Protein AF-A0A1U8Q8R5-F1 (afdb_monomer_lite)

Secondary structure (DSSP, 8-state):
-----SSSSSSSS-S-------------------------S---PPPPPPPPP------------PPPPPPPPPPPPPPS--------TTHHHHHHHHHHHHHHHHH-S-HHHHHHGGGS-HHHHHHHHHHHHHHHHHHHHHHHHHHHHHHHHHHHHHHHHHHHHHHHHHHHHHHHHHHHHHHHHHHHHHHHHHHHHHHHHHHHHHHHHHHHHHHHHHHHH-

Radius of gyration: 44.06 Å; chains: 1; bounding box: 88×97×124 Å

Organism: Nelumbo nucifera (NCBI:txid4432)

Structure (mmCIF, N/CA/C/O backbone):
data_AF-A0A1U8Q8R5-F1
#
_entry.id   AF-A0A1U8Q8R5-F1
#
loop_
_atom_site.group_PDB
_atom_site.id
_atom_site.type_symbol
_atom_site.label_atom_id
_atom_site.label_alt_id
_atom_site.label_comp_id
_atom_site.label_asym_id
_atom_site.label_entity_id
_atom_site.label_seq_id
_atom_site.pdbx_PDB_ins_code
_atom_site.Cartn_x
_atom_site.Cartn_y
_atom_site.Cartn_z
_atom_site.occupancy
_atom_site.B_iso_or_equiv
_atom_site.auth_seq_id
_atom_site.auth_comp_id
_atom_site.auth_asym_id
_atom_site.auth_atom_id
_atom_site.pdbx_PDB_model_num
ATOM 1 N N . MET A 1 1 ? -30.580 -52.015 -3.509 1.00 42.75 1 MET A N 1
ATOM 2 C CA . MET A 1 1 ? -29.789 -51.208 -2.549 1.00 42.75 1 MET A CA 1
ATOM 3 C C . MET A 1 1 ? -28.860 -50.352 -3.399 1.00 42.75 1 MET A C 1
ATOM 5 O O . MET A 1 1 ? -28.162 -50.943 -4.200 1.00 42.75 1 MET A O 1
ATOM 9 N N . SER A 1 2 ? -28.863 -49.025 -3.422 1.00 49.12 2 SER A N 1
ATOM 10 C CA . SER A 1 2 ? -29.346 -47.992 -2.502 1.00 49.12 2 SER A CA 1
ATOM 11 C C . SER A 1 2 ? -29.998 -46.858 -3.303 1.00 49.12 2 SER A C 1
ATOM 13 O O . SER A 1 2 ? -29.351 -46.248 -4.149 1.00 49.12 2 SER A O 1
ATOM 15 N N . ASP A 1 3 ? -31.265 -46.591 -3.009 1.00 50.66 3 ASP A N 1
ATOM 16 C CA . ASP A 1 3 ? -32.072 -45.519 -3.586 1.00 50.66 3 ASP A CA 1
ATOM 17 C C . ASP A 1 3 ? -32.447 -44.580 -2.432 1.00 50.66 3 ASP A C 1
ATOM 19 O O . ASP A 1 3 ? -33.498 -44.726 -1.816 1.00 50.66 3 ASP A O 1
ATOM 23 N N . VAL A 1 4 ? -31.507 -43.725 -2.018 1.00 56.44 4 VAL A N 1
ATOM 24 C CA . VAL A 1 4 ? -31.713 -42.685 -0.998 1.00 56.44 4 VAL A CA 1
ATOM 25 C C . VAL A 1 4 ? -30.753 -41.528 -1.299 1.00 56.44 4 VAL A C 1
ATOM 27 O O . VAL A 1 4 ? -29.582 -41.756 -1.572 1.00 56.44 4 VAL A O 1
ATOM 30 N N . ASP A 1 5 ? -31.275 -40.302 -1.211 1.00 55.38 5 ASP A N 1
ATOM 31 C CA . ASP A 1 5 ? -30.574 -39.003 -1.207 1.00 55.38 5 ASP A CA 1
ATOM 32 C C . ASP A 1 5 ? -30.439 -38.174 -2.497 1.00 55.38 5 ASP A C 1
ATOM 34 O O . ASP A 1 5 ? -29.656 -37.230 -2.557 1.00 55.38 5 ASP A O 1
ATOM 38 N N . ALA A 1 6 ? -31.354 -38.336 -3.457 1.00 54.50 6 ALA A N 1
ATOM 39 C CA . ALA A 1 6 ? -31.594 -37.296 -4.477 1.00 54.50 6 ALA A CA 1
ATOM 40 C C . ALA A 1 6 ? -32.598 -36.197 -4.039 1.00 54.50 6 ALA A C 1
ATOM 42 O O . ALA A 1 6 ? -32.752 -35.184 -4.718 1.00 54.50 6 ALA A O 1
ATOM 43 N N . ARG A 1 7 ? -33.285 -36.347 -2.892 1.00 51.44 7 ARG A N 1
ATOM 44 C CA . ARG A 1 7 ? -34.345 -35.413 -2.432 1.00 51.44 7 ARG A CA 1
ATOM 45 C C . ARG A 1 7 ? -33.915 -34.369 -1.391 1.00 51.44 7 ARG A C 1
ATOM 47 O O . ARG A 1 7 ? -34.738 -33.543 -1.005 1.00 51.44 7 ARG A O 1
ATOM 54 N N . ARG A 1 8 ? -32.647 -34.341 -0.962 1.00 49.97 8 ARG A N 1
ATOM 55 C CA . ARG A 1 8 ? -32.142 -33.361 0.029 1.00 49.97 8 ARG A CA 1
ATOM 56 C C . ARG A 1 8 ? -31.410 -32.147 -0.557 1.00 49.97 8 ARG A C 1
ATOM 58 O O . ARG A 1 8 ? -31.062 -31.245 0.196 1.00 49.97 8 ARG A O 1
ATOM 65 N N . LEU A 1 9 ? -31.225 -32.079 -1.877 1.00 53.03 9 LEU A N 1
ATOM 66 C CA . LEU A 1 9 ? -30.458 -31.005 -2.527 1.00 53.03 9 LEU A CA 1
ATOM 67 C C . LEU A 1 9 ? -31.300 -29.823 -3.050 1.00 53.03 9 LEU A C 1
ATOM 69 O O . LEU A 1 9 ? -30.731 -28.863 -3.557 1.00 53.03 9 LEU A O 1
ATOM 73 N N . LEU A 1 10 ? -32.633 -29.839 -2.904 1.00 52.91 10 LEU A N 1
ATOM 74 C CA . LEU A 1 10 ? -33.517 -28.829 -3.520 1.00 52.91 10 LEU A CA 1
ATOM 75 C C . LEU A 1 10 ? -34.303 -27.928 -2.547 1.00 52.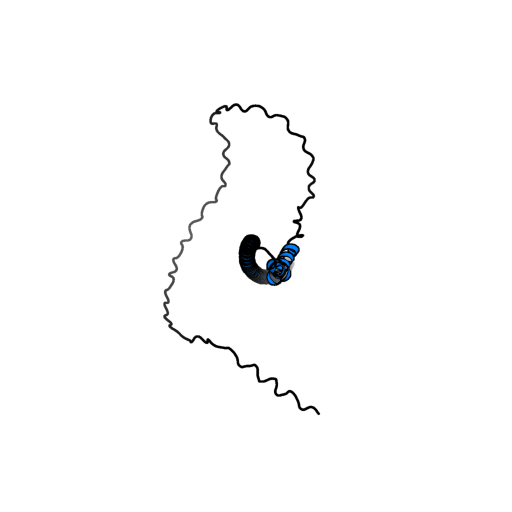91 10 LEU A C 1
ATOM 77 O O . LEU A 1 10 ? -35.086 -27.098 -2.998 1.00 52.91 10 LEU A O 1
ATOM 81 N N . SER A 1 11 ? -34.092 -28.014 -1.230 1.00 49.47 11 SER A N 1
ATOM 82 C CA . SER A 1 11 ? -34.974 -27.354 -0.244 1.00 49.47 11 SER A CA 1
ATOM 83 C C . SER A 1 11 ? -34.401 -26.161 0.539 1.00 49.47 11 SER A C 1
ATOM 85 O O . SER A 1 11 ? -35.088 -25.663 1.422 1.00 49.47 11 SER A O 1
ATOM 87 N N . ASN A 1 12 ? -33.228 -25.608 0.195 1.00 45.19 12 ASN A N 1
ATOM 88 C CA . ASN A 1 12 ? -32.673 -24.434 0.910 1.00 45.19 12 ASN A CA 1
ATOM 89 C C . ASN A 1 12 ? -32.487 -23.150 0.070 1.00 45.19 12 ASN A C 1
ATOM 91 O O . ASN A 1 12 ? -31.901 -22.181 0.546 1.00 45.19 12 ASN A O 1
ATOM 95 N N . SER A 1 13 ? -33.040 -23.073 -1.145 1.00 48.56 13 SER A N 1
ATOM 96 C CA . SER A 1 13 ? -32.885 -21.902 -2.036 1.00 48.56 13 SER A CA 1
ATOM 97 C C . SER A 1 13 ? -33.902 -20.762 -1.809 1.00 48.56 13 SER A C 1
ATOM 99 O O . SER A 1 13 ? -33.974 -19.830 -2.613 1.00 48.56 13 SER A O 1
ATOM 101 N N . GLN A 1 14 ? -34.714 -20.788 -0.748 1.00 52.47 14 GLN A N 1
ATOM 102 C CA . GLN A 1 14 ? -35.849 -19.865 -0.624 1.00 52.47 14 GLN A CA 1
ATOM 103 C C . GLN A 1 14 ? -35.935 -19.193 0.753 1.00 52.47 14 GLN A C 1
ATOM 105 O O . GLN A 1 14 ? -36.849 -19.437 1.532 1.00 52.47 14 GLN A O 1
ATOM 110 N N . ARG A 1 15 ? -35.002 -18.281 1.056 1.00 44.69 15 ARG A N 1
ATOM 111 C CA . ARG A 1 15 ? -35.242 -17.232 2.064 1.00 44.69 15 ARG A CA 1
ATOM 112 C C . ARG A 1 15 ? -34.320 -16.029 1.864 1.00 44.69 15 ARG A C 1
ATOM 114 O O . ARG A 1 15 ? -33.135 -16.086 2.153 1.00 44.69 15 ARG A O 1
ATOM 121 N N . GLY A 1 16 ? -34.906 -14.910 1.429 1.00 49.22 16 GLY A N 1
ATOM 122 C CA . GLY A 1 16 ? -34.415 -13.587 1.829 1.00 49.22 16 GLY A CA 1
ATOM 123 C C . GLY A 1 16 ? -33.691 -12.723 0.793 1.00 49.22 16 GLY A C 1
ATOM 124 O O . GLY A 1 16 ? -32.670 -12.139 1.126 1.00 49.22 16 GLY A O 1
ATOM 125 N N . LYS A 1 17 ? -34.238 -12.524 -0.414 1.00 48.28 17 LYS A N 1
ATOM 126 C CA . LYS A 1 17 ? -33.904 -11.341 -1.237 1.00 48.28 17 LYS A CA 1
ATOM 127 C C . LYS A 1 17 ? -35.095 -10.379 -1.289 1.00 48.28 17 LYS A C 1
ATOM 129 O O . LYS A 1 17 ? -35.850 -10.345 -2.252 1.00 48.28 17 LYS A O 1
ATOM 134 N N . ARG A 1 18 ? -35.276 -9.593 -0.220 1.00 56.03 18 ARG A N 1
ATOM 135 C CA . ARG A 1 18 ? -36.140 -8.399 -0.208 1.00 56.03 18 ARG A CA 1
ATOM 136 C C . ARG A 1 18 ? -35.268 -7.143 -0.239 1.00 56.03 18 ARG A C 1
ATOM 138 O O . ARG A 1 18 ? -34.752 -6.745 0.796 1.00 56.03 18 ARG A O 1
ATOM 145 N N . ARG A 1 19 ? -35.150 -6.552 -1.433 1.00 47.09 19 ARG A N 1
ATOM 146 C CA . ARG A 1 19 ? -35.011 -5.117 -1.786 1.00 47.09 19 ARG A CA 1
ATOM 147 C C . ARG A 1 19 ? -34.208 -4.986 -3.083 1.00 47.09 19 ARG A C 1
ATOM 149 O O . ARG A 1 19 ? -33.048 -4.601 -3.086 1.00 47.09 19 ARG A O 1
ATOM 156 N N . ALA A 1 20 ? -34.874 -5.287 -4.194 1.00 44.75 20 ALA A N 1
ATOM 157 C CA . ALA A 1 20 ? -34.542 -4.682 -5.474 1.00 44.75 20 ALA A CA 1
ATOM 158 C C . ALA A 1 20 ? -35.118 -3.255 -5.459 1.00 44.75 20 ALA A C 1
ATOM 160 O O . ALA A 1 20 ? -36.335 -3.073 -5.374 1.00 44.75 20 ALA A O 1
ATOM 161 N N . LYS A 1 21 ? -34.242 -2.247 -5.456 1.00 55.34 21 LYS A N 1
ATOM 162 C CA . LYS A 1 21 ? -34.601 -0.848 -5.709 1.00 55.34 21 LYS A CA 1
ATOM 163 C C . LYS A 1 21 ? -34.581 -0.684 -7.235 1.00 55.34 21 LYS A C 1
ATOM 165 O O . LYS A 1 21 ? -33.556 -0.943 -7.856 1.00 55.34 21 LYS A O 1
ATOM 170 N N . ARG A 1 22 ? -35.739 -0.360 -7.816 1.00 50.78 22 ARG A N 1
ATOM 171 C CA . ARG A 1 22 ? -35.940 0.007 -9.236 1.00 50.78 22 ARG A CA 1
ATOM 172 C C . ARG A 1 22 ? -34.985 1.184 -9.561 1.00 50.78 22 ARG A C 1
ATOM 174 O O . ARG A 1 22 ? -34.787 2.015 -8.677 1.00 50.78 22 ARG A O 1
ATOM 181 N N . PHE A 1 23 ? -34.200 1.180 -10.651 1.00 38.03 23 PHE A N 1
ATOM 182 C CA . PHE A 1 23 ? -34.552 1.644 -12.018 1.00 38.03 23 PHE A CA 1
ATOM 183 C C . PHE A 1 23 ? -35.478 2.883 -11.989 1.00 38.03 23 PHE A C 1
ATOM 185 O O . PHE A 1 23 ? -36.509 2.821 -11.330 1.00 38.03 23 PHE A O 1
ATOM 192 N N . CYS A 1 24 ? -35.248 4.007 -12.669 1.00 38.00 24 CYS A N 1
ATOM 193 C CA . CYS A 1 24 ? -34.289 4.399 -13.703 1.00 38.00 24 CYS A CA 1
ATOM 194 C C . CYS A 1 24 ? -34.352 5.941 -13.859 1.00 38.00 24 CYS A C 1
ATOM 196 O O . CYS A 1 24 ? -35.373 6.516 -13.499 1.00 38.00 24 CYS A O 1
ATOM 198 N N . GLN A 1 25 ? -33.290 6.520 -14.433 1.00 37.78 25 GLN A N 1
ATOM 199 C CA . GLN A 1 25 ? -33.236 7.695 -15.328 1.00 37.78 25 GLN A CA 1
ATOM 200 C C . GLN A 1 25 ? -33.903 9.027 -14.939 1.00 37.78 25 GLN A C 1
ATOM 202 O O . GLN A 1 25 ? -35.116 9.125 -14.850 1.00 37.78 25 GLN A O 1
ATOM 207 N N . ASP A 1 26 ? -33.080 10.079 -14.910 1.00 33.19 26 ASP A N 1
ATOM 208 C CA . ASP A 1 26 ? -33.254 11.181 -15.863 1.00 33.19 26 ASP A CA 1
ATOM 209 C C . ASP A 1 26 ? -31.875 11.647 -16.349 1.00 33.19 26 ASP A C 1
ATOM 211 O O . ASP A 1 26 ? -30.991 11.999 -15.564 1.00 33.19 26 ASP A O 1
ATOM 215 N N . GLU A 1 27 ? -31.688 11.565 -17.665 1.00 42.56 27 GLU A N 1
ATOM 216 C CA . GLU A 1 27 ? -30.607 12.212 -18.394 1.00 42.56 27 GLU A CA 1
ATOM 217 C C . GLU A 1 27 ? -30.952 13.690 -18.581 1.00 42.56 27 GLU A C 1
ATOM 219 O O . GLU A 1 27 ? -32.039 14.028 -19.043 1.00 42.56 27 GLU A O 1
ATOM 224 N N . ALA A 1 28 ? -29.996 14.572 -18.313 1.00 38.66 28 ALA A N 1
ATOM 225 C CA . ALA A 1 28 ? -29.942 15.864 -18.975 1.00 38.66 28 ALA A CA 1
ATOM 226 C C . ALA A 1 28 ? -28.476 16.240 -19.174 1.00 38.66 28 ALA A C 1
ATOM 228 O O . ALA A 1 28 ? -27.781 16.705 -18.270 1.00 38.66 28 ALA A O 1
ATOM 229 N N . SER A 1 29 ? -28.019 15.981 -20.394 1.00 44.66 29 SER A N 1
ATOM 230 C CA . SER A 1 29 ? -26.819 16.528 -21.002 1.00 44.66 29 SER A CA 1
ATOM 231 C C . SER A 1 29 ? -26.677 18.025 -20.727 1.00 44.66 29 SER A C 1
ATOM 233 O O . SER A 1 29 ? -27.580 18.807 -21.012 1.00 44.66 29 SER A O 1
ATOM 235 N N . SER A 1 30 ? -25.499 18.437 -20.271 1.00 35.66 30 SER A N 1
ATOM 236 C CA . SER A 1 30 ? -25.006 19.794 -20.492 1.00 35.66 30 SER A CA 1
ATOM 237 C C . SER A 1 30 ? -23.532 19.707 -20.851 1.00 35.66 30 SER A C 1
ATOM 239 O O . SER A 1 30 ? -22.641 19.701 -20.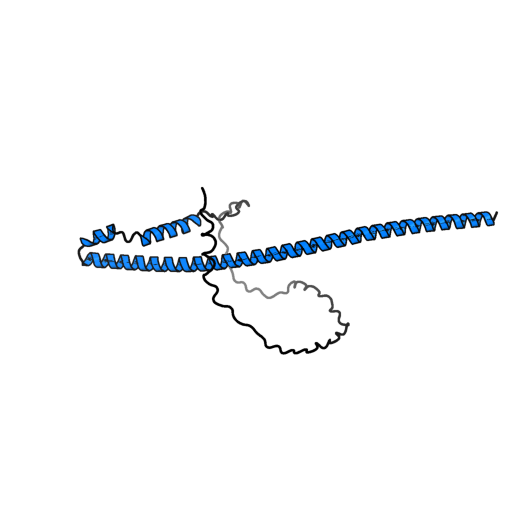003 1.00 35.66 30 SER A O 1
ATOM 241 N N . SER A 1 31 ? -23.291 19.566 -22.152 1.00 42.84 31 SER A N 1
ATOM 242 C CA . SER A 1 31 ? -22.023 19.917 -22.767 1.00 42.84 31 SER A CA 1
ATOM 243 C C . SER A 1 31 ? -21.812 21.414 -22.563 1.00 42.84 31 SER A C 1
ATOM 245 O O . SER A 1 31 ? -22.526 22.223 -23.153 1.00 42.84 31 SER A O 1
ATOM 247 N N . ARG A 1 32 ? -20.819 21.797 -21.760 1.00 36.00 32 ARG A N 1
ATOM 248 C CA . ARG A 1 32 ? -20.264 23.148 -21.815 1.00 36.00 32 ARG A CA 1
ATOM 249 C C . ARG A 1 32 ? -18.766 23.046 -22.025 1.00 36.00 32 ARG A C 1
ATOM 251 O O . ARG A 1 32 ? -18.040 22.515 -21.190 1.00 36.00 32 ARG A O 1
ATOM 258 N N . ALA A 1 33 ? -18.374 23.497 -23.209 1.00 41.50 33 ALA A N 1
ATOM 259 C CA . ALA A 1 33 ? -17.012 23.626 -23.675 1.00 41.50 33 ALA A CA 1
ATOM 260 C C . ALA A 1 33 ? -16.156 24.357 -22.635 1.00 41.50 33 ALA A C 1
ATOM 262 O O . ALA A 1 33 ? -16.529 25.426 -22.153 1.00 41.50 33 ALA A O 1
ATOM 263 N N . VAL A 1 34 ? -15.023 23.751 -22.293 1.00 42.00 34 VAL A N 1
ATOM 264 C CA . VAL A 1 34 ? -13.935 24.420 -21.587 1.00 42.00 34 VAL A CA 1
ATOM 265 C C . VAL A 1 34 ? -13.195 25.223 -22.647 1.00 42.00 34 VAL A C 1
ATOM 267 O O . VAL A 1 34 ? -12.550 24.651 -23.526 1.00 42.00 34 VAL A O 1
ATOM 270 N N . GLU A 1 35 ? -13.369 26.541 -22.612 1.00 44.53 35 GLU A N 1
ATOM 271 C CA . GLU A 1 35 ? -12.548 27.468 -23.378 1.00 44.53 35 GLU A CA 1
ATOM 272 C C . GLU A 1 35 ? -11.107 27.347 -22.877 1.00 44.53 35 GLU A C 1
ATOM 274 O O . GLU A 1 35 ? -10.811 27.463 -21.689 1.00 44.53 35 GLU A O 1
ATOM 279 N N . PHE A 1 36 ? -10.231 27.002 -23.811 1.00 37.97 36 PHE A N 1
ATOM 280 C CA . PHE A 1 36 ? -8.803 26.845 -23.619 1.00 37.97 36 PHE A CA 1
ATOM 281 C C . PHE A 1 36 ? -8.198 28.253 -23.609 1.00 37.97 36 PHE A C 1
ATOM 283 O O . PHE A 1 36 ? -7.999 28.851 -24.666 1.00 37.97 36 PHE A O 1
ATOM 290 N N . GLU A 1 37 ? -7.966 28.819 -22.427 1.00 46.66 37 GLU A N 1
ATOM 291 C CA . GLU A 1 37 ? -7.234 30.078 -22.304 1.00 46.66 37 GLU A CA 1
ATOM 292 C C . GLU A 1 37 ? -5.738 29.783 -22.483 1.00 46.66 37 GLU A C 1
ATOM 294 O O . GLU A 1 37 ? -5.095 29.106 -21.678 1.00 46.66 37 GLU A O 1
ATOM 299 N N . VAL A 1 38 ? -5.217 30.228 -23.626 1.00 45.78 38 VAL A N 1
ATOM 300 C CA . VAL A 1 38 ? -3.814 30.154 -24.031 1.00 45.78 38 VAL A CA 1
ATOM 301 C C . VAL A 1 38 ? -2.970 30.891 -22.995 1.00 45.78 38 VAL A C 1
ATOM 303 O O . VAL A 1 38 ? -3.018 32.112 -22.892 1.00 45.78 38 VAL A O 1
ATOM 306 N N . THR A 1 39 ? -2.200 30.142 -22.211 1.00 48.00 39 THR A N 1
ATOM 307 C CA . THR A 1 39 ? -1.218 30.709 -21.289 1.00 48.00 39 THR A CA 1
ATOM 308 C C . THR A 1 39 ? -0.005 31.179 -22.092 1.00 48.00 39 THR A C 1
ATOM 310 O O . THR A 1 39 ? 0.628 30.395 -22.798 1.00 48.00 39 THR A O 1
ATOM 313 N N . ASP A 1 40 ? 0.287 32.471 -21.998 1.00 45.28 40 ASP A N 1
ATOM 314 C CA . ASP A 1 40 ? 1.435 33.145 -22.603 1.00 45.28 40 ASP A CA 1
ATOM 315 C C . ASP A 1 40 ? 2.759 32.587 -22.017 1.00 45.28 40 ASP A C 1
ATOM 317 O O . ASP A 1 40 ? 2.923 32.578 -20.791 1.00 45.28 40 ASP A O 1
ATOM 321 N N . PRO A 1 41 ? 3.718 32.081 -22.820 1.00 53.72 41 PRO A N 1
ATOM 322 C CA . PRO A 1 41 ? 4.944 31.481 -22.307 1.00 53.72 41 PRO A CA 1
ATOM 323 C C . PRO A 1 41 ? 6.033 32.547 -22.141 1.00 53.72 41 PRO A C 1
ATOM 325 O O . PRO A 1 41 ? 6.988 32.601 -22.912 1.00 53.72 41 PRO A O 1
ATOM 328 N N . SER A 1 42 ? 5.919 33.403 -21.127 1.00 53.06 42 SER A N 1
ATOM 329 C CA . SER A 1 42 ? 7.036 34.266 -20.719 1.00 53.06 42 SER A CA 1
ATOM 330 C C . SER A 1 42 ? 6.921 34.709 -19.262 1.00 53.06 42 SER A C 1
ATOM 332 O O . SER A 1 42 ? 6.744 35.889 -18.963 1.00 53.06 42 SER A O 1
ATOM 334 N N . PHE A 1 43 ? 7.082 33.770 -18.331 1.00 51.12 43 PHE A N 1
ATOM 335 C CA . PHE A 1 43 ? 7.488 34.128 -16.975 1.00 51.12 43 PHE A CA 1
ATOM 336 C C . PHE A 1 43 ? 8.363 33.024 -16.378 1.00 51.12 43 PHE A C 1
ATOM 338 O O . PHE A 1 43 ? 7.885 31.962 -15.990 1.00 51.12 43 PHE A O 1
ATOM 345 N N . VAL A 1 44 ? 9.672 33.271 -16.346 1.00 58.78 44 VAL A N 1
ATOM 346 C CA . VAL A 1 44 ? 10.635 32.479 -15.575 1.00 58.78 44 VAL A CA 1
ATOM 347 C C . VAL A 1 44 ? 10.706 33.122 -14.187 1.00 58.78 44 VAL A C 1
ATOM 349 O O . VAL A 1 44 ? 11.168 34.261 -14.099 1.00 58.78 44 VAL A O 1
ATOM 352 N N . PRO A 1 45 ? 10.248 32.470 -13.104 1.00 62.00 45 PRO A N 1
ATOM 353 C CA . PRO A 1 45 ? 10.495 32.991 -11.767 1.00 62.00 45 PRO A CA 1
ATOM 354 C C . PRO A 1 45 ? 12.000 32.880 -11.434 1.00 62.00 45 PRO A C 1
ATOM 356 O O . PRO A 1 45 ? 12.622 31.864 -11.758 1.00 62.00 45 PRO A O 1
ATOM 359 N N . PRO A 1 46 ? 12.615 33.917 -10.831 1.00 67.38 46 PRO A N 1
ATOM 360 C CA . PRO A 1 46 ? 14.031 33.903 -10.464 1.00 67.38 46 PRO A CA 1
ATOM 361 C C . PRO A 1 46 ? 14.321 32.900 -9.328 1.00 67.38 46 PRO A C 1
ATOM 363 O O . PRO A 1 46 ? 13.424 32.594 -8.542 1.00 67.38 46 PRO A O 1
ATOM 366 N N . PRO A 1 47 ? 15.563 32.388 -9.220 1.00 59.47 47 PRO A N 1
ATOM 367 C CA . PRO A 1 47 ? 15.924 31.389 -8.216 1.00 59.47 47 PRO A CA 1
ATOM 368 C C . PRO A 1 47 ? 15.881 31.965 -6.794 1.00 59.47 47 PRO A C 1
ATOM 370 O O . PRO A 1 47 ? 16.438 33.030 -6.523 1.00 59.47 47 PRO A O 1
ATOM 373 N N . GLU A 1 48 ? 15.244 31.232 -5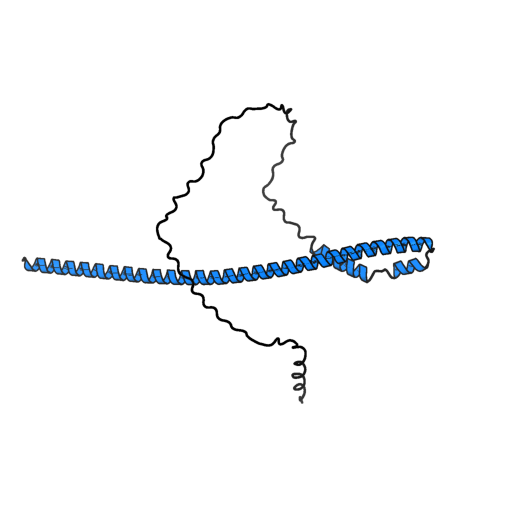.880 1.00 55.97 48 GLU A N 1
ATOM 374 C CA . GLU A 1 48 ? 15.199 31.549 -4.452 1.00 55.97 48 GLU A CA 1
ATOM 375 C C . GLU A 1 48 ? 16.588 31.375 -3.813 1.00 55.97 48 GLU A C 1
ATOM 377 O O . GLU A 1 48 ? 17.198 30.306 -3.866 1.00 55.97 48 GLU A O 1
ATOM 382 N N . VAL A 1 49 ? 17.095 32.449 -3.206 1.00 66.44 49 VAL A N 1
ATOM 383 C CA . VAL A 1 49 ? 18.316 32.461 -2.388 1.00 66.44 49 VAL A CA 1
ATOM 384 C C . VAL A 1 49 ? 17.934 32.082 -0.948 1.00 66.44 49 VAL A C 1
ATOM 386 O O . VAL A 1 49 ? 16.960 32.636 -0.433 1.00 66.44 49 VAL A O 1
ATOM 389 N N . PRO A 1 50 ? 18.661 31.175 -0.266 1.00 60.09 50 PRO A N 1
ATOM 390 C CA . PRO A 1 50 ? 18.373 30.835 1.127 1.00 60.09 50 PRO A CA 1
ATOM 391 C C . PRO A 1 50 ? 18.677 32.022 2.061 1.00 60.09 50 PRO A C 1
ATOM 393 O O . PRO A 1 50 ? 19.670 32.720 1.843 1.00 60.09 50 PRO A O 1
ATOM 396 N N . PRO A 1 51 ? 17.873 32.267 3.115 1.00 57.59 51 PRO A N 1
ATOM 397 C CA . PRO A 1 51 ? 18.135 33.363 4.036 1.00 57.59 51 PRO A CA 1
ATOM 398 C C . PRO A 1 51 ? 19.401 33.107 4.862 1.00 57.59 51 PRO A C 1
ATOM 400 O O . PRO A 1 51 ? 19.534 32.104 5.564 1.00 57.59 51 PRO A O 1
ATOM 403 N N . THR A 1 52 ? 20.324 34.061 4.768 1.00 44.91 52 THR A N 1
ATOM 404 C CA . THR A 1 52 ? 21.528 34.211 5.585 1.00 44.91 52 THR A CA 1
ATOM 405 C C . THR A 1 52 ? 21.159 34.447 7.055 1.00 44.91 52 THR A C 1
ATOM 407 O O . THR A 1 52 ? 20.258 35.225 7.361 1.00 44.91 52 THR A O 1
ATOM 410 N N . SER A 1 53 ? 21.876 33.780 7.962 1.00 44.09 53 SER A N 1
ATOM 411 C CA . SER A 1 53 ? 21.769 33.923 9.422 1.00 44.09 53 SER A CA 1
ATOM 412 C C . SER A 1 53 ? 22.043 35.367 9.876 1.00 44.09 53 SER A C 1
ATOM 414 O O . SER A 1 53 ? 23.018 35.948 9.395 1.00 44.09 53 SER A O 1
ATOM 416 N N . PRO A 1 54 ? 21.280 35.956 10.817 1.00 50.94 54 PRO A N 1
ATOM 417 C CA . PRO A 1 54 ? 21.687 37.208 11.437 1.00 50.94 54 PRO A CA 1
ATOM 418 C C . PRO A 1 54 ? 22.657 36.932 12.593 1.00 50.94 54 PRO A C 1
ATOM 420 O O . PRO A 1 54 ? 22.284 36.439 13.657 1.00 50.94 54 PRO A O 1
ATOM 423 N N . GLU A 1 55 ? 23.923 37.246 12.337 1.00 36.06 55 GLU A N 1
ATOM 424 C CA . GLU A 1 55 ? 24.954 37.521 13.335 1.00 36.06 55 GLU A CA 1
ATOM 425 C C . GLU A 1 55 ? 24.681 38.899 13.976 1.00 36.06 55 GLU A C 1
ATOM 427 O O . GLU A 1 55 ? 24.078 39.777 13.356 1.00 36.06 55 GLU A O 1
ATOM 432 N N . GLY A 1 56 ? 25.014 39.032 15.260 1.00 37.22 56 GLY A N 1
ATOM 433 C CA . GLY A 1 56 ? 24.313 39.895 16.212 1.00 37.22 56 GLY A CA 1
ATOM 434 C C . GLY A 1 56 ? 24.545 41.404 16.136 1.00 37.22 56 GLY A C 1
ATOM 435 O O . GLY A 1 56 ? 25.534 41.882 15.591 1.00 37.22 56 GLY A O 1
ATOM 436 N N . VAL A 1 57 ? 23.653 42.143 16.810 1.00 35.50 57 VAL A N 1
ATOM 437 C CA . VAL A 1 57 ? 23.925 43.467 17.391 1.00 35.50 57 VAL A CA 1
ATOM 438 C C . VAL A 1 57 ? 23.152 43.598 18.710 1.00 35.50 57 VAL A C 1
ATOM 440 O O . VAL A 1 57 ? 22.005 43.178 18.823 1.00 35.50 57 VAL A O 1
ATOM 443 N N . ALA A 1 58 ? 23.854 44.145 19.697 1.00 41.72 58 ALA A N 1
ATOM 444 C CA . ALA A 1 58 ? 23.550 44.266 21.114 1.00 41.72 58 ALA A CA 1
ATOM 445 C C . ALA A 1 58 ? 22.199 44.907 21.486 1.00 41.72 58 ALA A C 1
ATOM 447 O O . ALA A 1 58 ? 21.777 45.895 20.888 1.00 41.72 58 ALA A O 1
ATOM 448 N N . ALA A 1 59 ? 21.615 44.412 22.578 1.00 39.53 59 ALA A N 1
ATOM 449 C CA . ALA A 1 59 ? 20.748 45.180 23.465 1.00 39.53 59 ALA A CA 1
ATOM 450 C C . ALA A 1 59 ? 21.022 44.745 24.914 1.00 39.53 59 ALA A C 1
ATOM 452 O O . ALA A 1 59 ? 21.341 43.587 25.173 1.00 39.53 59 ALA A O 1
ATOM 453 N N . GLU A 1 60 ? 20.993 45.733 25.796 1.00 38.25 60 GLU A N 1
ATOM 454 C CA . GLU A 1 60 ? 21.601 45.800 27.121 1.00 38.25 60 GLU A CA 1
ATOM 455 C C . GLU A 1 60 ? 21.194 44.709 28.117 1.00 38.25 60 GLU A C 1
ATOM 457 O O . GLU A 1 60 ? 20.072 44.205 28.111 1.00 38.25 60 GLU A O 1
ATOM 462 N N . GLY A 1 61 ? 22.153 44.378 28.986 1.00 34.59 61 GLY A N 1
ATOM 463 C CA . GLY A 1 61 ? 21.971 43.498 30.129 1.00 34.59 61 GLY A CA 1
ATOM 464 C C . GLY A 1 61 ? 21.249 44.205 31.270 1.00 34.59 61 GLY A C 1
ATOM 465 O O . GLY A 1 61 ? 21.658 45.283 31.694 1.00 34.59 61 GLY A O 1
ATOM 466 N N . ASP A 1 62 ? 20.209 43.549 31.769 1.00 41.28 62 ASP A N 1
ATOM 467 C CA . ASP A 1 62 ? 19.658 43.772 33.099 1.00 41.28 62 ASP A CA 1
ATOM 468 C C . ASP A 1 62 ? 20.166 42.608 33.965 1.00 41.28 62 ASP A C 1
ATOM 470 O O . ASP A 1 62 ? 19.916 41.435 33.665 1.00 41.28 62 ASP A O 1
ATOM 474 N N . GLU A 1 63 ? 21.005 42.921 34.951 1.00 41.56 63 GLU A N 1
ATOM 475 C CA . GLU A 1 63 ? 21.624 41.944 35.845 1.00 41.56 63 GLU A CA 1
ATOM 476 C C . GLU A 1 63 ? 20.621 41.542 36.933 1.00 41.56 63 GLU A C 1
ATOM 478 O O . GLU A 1 63 ? 20.456 42.246 37.927 1.00 41.56 63 GLU A O 1
ATOM 483 N N . GLU A 1 64 ? 19.963 40.389 36.775 1.00 43.59 64 GLU A N 1
ATOM 484 C CA . GLU A 1 64 ? 19.289 39.722 37.893 1.00 43.59 64 GLU A CA 1
ATOM 485 C C . GLU A 1 64 ? 20.230 38.657 38.483 1.00 43.59 64 GLU A C 1
ATOM 487 O O . GLU A 1 64 ? 20.541 37.628 37.878 1.00 43.59 64 GLU A O 1
ATOM 492 N N . GLU A 1 65 ? 20.746 38.971 39.669 1.00 40.78 65 GLU A N 1
ATOM 493 C CA . GLU A 1 65 ? 21.700 38.203 40.467 1.00 40.78 65 GLU A CA 1
ATOM 494 C C . GLU A 1 65 ? 21.095 36.854 40.919 1.00 40.78 65 GLU A C 1
ATOM 496 O O . GLU A 1 65 ? 20.226 36.792 41.789 1.00 40.78 65 GLU A O 1
ATOM 501 N N . VAL A 1 66 ? 21.559 35.744 40.333 1.00 51.81 66 VAL A N 1
ATOM 502 C CA . VAL A 1 66 ? 21.178 34.372 40.722 1.00 51.81 66 VAL A CA 1
ATOM 503 C C . VAL A 1 66 ? 22.224 33.802 41.699 1.00 51.81 66 VAL A C 1
ATOM 505 O O . VAL A 1 66 ? 23.408 33.763 41.353 1.00 51.81 66 VAL A O 1
ATOM 508 N N . PRO A 1 67 ? 21.846 33.317 42.901 1.00 59.09 67 PRO A N 1
ATOM 509 C CA . PRO A 1 67 ? 22.800 32.762 43.863 1.00 59.09 67 PRO A CA 1
ATOM 510 C C . PRO A 1 67 ? 23.366 31.394 43.412 1.00 59.09 67 PRO A C 1
ATOM 512 O O . PRO A 1 67 ? 22.702 30.654 42.681 1.00 59.09 67 PRO A O 1
ATOM 515 N N . PRO A 1 68 ? 24.593 31.027 43.840 1.00 62.28 68 PRO A N 1
ATOM 516 C CA . PRO A 1 68 ? 25.369 29.938 43.241 1.00 62.28 68 PRO A CA 1
ATOM 517 C C . PRO A 1 68 ? 24.797 28.529 43.510 1.00 62.28 68 PRO A C 1
ATOM 519 O O . PRO A 1 68 ? 24.236 28.275 44.580 1.00 62.28 68 PRO A O 1
ATOM 522 N N . PRO A 1 69 ? 24.989 27.575 42.575 1.00 52.28 69 PRO A N 1
ATOM 523 C CA . PRO A 1 69 ? 24.450 26.223 42.680 1.00 52.28 69 PRO A CA 1
ATOM 524 C C . PRO A 1 69 ? 25.263 25.358 43.655 1.00 52.28 69 PRO A C 1
ATOM 526 O O . PRO A 1 69 ? 26.485 25.245 43.555 1.00 52.28 69 PRO A O 1
ATOM 529 N N . GLY A 1 70 ? 24.564 24.713 44.592 1.00 49.19 70 GLY A N 1
ATOM 530 C CA . GLY A 1 70 ? 25.126 23.688 45.474 1.00 49.19 70 GLY A CA 1
ATOM 531 C C . GLY A 1 70 ? 25.463 22.373 44.744 1.00 49.19 70 GLY A C 1
ATOM 532 O O . GLY A 1 70 ? 25.072 22.183 43.591 1.00 49.19 70 GLY A O 1
ATOM 533 N N . PRO A 1 71 ? 26.194 21.446 45.394 1.00 52.69 71 PRO A N 1
ATOM 534 C CA . PRO A 1 71 ? 26.814 20.301 44.726 1.00 52.69 71 PRO A CA 1
ATOM 535 C C . PRO A 1 71 ? 25.794 19.237 44.290 1.00 52.69 71 PRO A C 1
ATOM 537 O O . PRO A 1 71 ? 25.009 18.746 45.102 1.00 52.69 71 PRO A O 1
ATOM 540 N N . TYR A 1 72 ? 25.854 18.837 43.018 1.00 46.62 72 TYR A N 1
ATOM 541 C CA . TYR A 1 72 ? 25.106 17.708 42.454 1.00 46.62 72 TYR A CA 1
ATOM 542 C C . TYR A 1 72 ? 25.713 16.351 42.877 1.00 46.62 72 TYR A C 1
ATOM 544 O O . TYR A 1 72 ? 26.938 16.242 42.980 1.00 46.62 72 TYR A O 1
ATOM 552 N N . PRO A 1 73 ? 24.904 15.291 43.083 1.00 55.09 73 PRO A N 1
ATOM 553 C CA . PRO A 1 73 ? 25.413 13.935 43.299 1.00 55.09 73 PRO A CA 1
ATOM 554 C C . PRO A 1 73 ? 25.973 13.322 41.995 1.00 55.09 73 PRO A C 1
ATOM 556 O O . PRO A 1 73 ? 25.517 13.678 40.907 1.00 55.09 73 PRO A O 1
ATOM 559 N N . PRO A 1 74 ? 26.955 12.402 42.073 1.00 47.53 74 PRO A N 1
ATOM 560 C CA . PRO A 1 74 ? 27.696 11.934 40.906 1.00 47.53 74 PRO A CA 1
ATOM 561 C C . PRO A 1 74 ? 26.884 10.991 40.007 1.00 47.53 74 PRO A C 1
ATOM 563 O O . PRO A 1 74 ? 26.291 10.009 40.457 1.00 47.53 74 PRO A O 1
ATOM 566 N N . SER A 1 75 ? 26.937 11.281 38.708 1.00 47.38 75 SER A N 1
ATOM 567 C CA . SER A 1 75 ? 26.401 10.485 37.605 1.00 47.38 75 SER A CA 1
ATOM 568 C C . SER A 1 75 ? 27.067 9.109 37.516 1.00 47.38 75 SER A C 1
ATOM 570 O O . SER A 1 75 ? 28.287 9.005 37.391 1.00 47.38 75 SER A O 1
ATOM 572 N N . THR A 1 76 ? 26.265 8.046 37.516 1.00 43.16 76 THR A N 1
ATOM 573 C CA . THR A 1 76 ? 26.678 6.702 37.074 1.00 43.16 76 THR A CA 1
ATOM 574 C C . THR A 1 76 ? 26.421 6.562 35.562 1.00 43.16 76 THR A C 1
ATOM 576 O O . THR A 1 76 ? 25.479 7.171 35.053 1.00 43.16 76 THR A O 1
ATOM 579 N N . PRO A 1 77 ? 27.260 5.822 34.811 1.00 45.25 77 PRO A N 1
ATOM 580 C CA . PRO A 1 77 ? 27.260 5.845 33.350 1.00 45.25 77 PRO A CA 1
ATOM 581 C C . PRO A 1 77 ? 26.091 5.038 32.766 1.00 45.25 77 PRO A C 1
ATOM 583 O O . PRO A 1 77 ? 25.849 3.901 33.165 1.00 45.25 77 PRO A O 1
ATOM 586 N N . ALA A 1 78 ? 25.382 5.631 31.803 1.00 39.69 78 ALA A N 1
ATOM 587 C CA . ALA A 1 78 ? 24.320 4.982 31.043 1.00 39.69 78 ALA A CA 1
ATOM 588 C C . ALA A 1 78 ? 24.915 4.089 29.939 1.00 39.69 78 ALA A C 1
ATOM 590 O O . ALA A 1 78 ? 25.591 4.569 29.031 1.00 39.69 78 ALA A O 1
ATOM 591 N N . ASP A 1 79 ? 24.647 2.790 30.034 1.00 36.28 79 ASP A N 1
ATOM 592 C CA . ASP A 1 79 ? 24.924 1.777 29.014 1.00 36.28 79 ASP A CA 1
ATOM 593 C C . ASP A 1 79 ? 23.883 1.886 27.871 1.00 36.28 79 ASP A C 1
ATOM 595 O O . ASP A 1 79 ? 22.680 1.912 28.158 1.00 36.28 79 ASP A O 1
ATOM 599 N N . PRO A 1 80 ? 24.263 1.969 26.578 1.00 45.62 80 PRO A N 1
ATOM 600 C CA . PRO A 1 80 ? 23.322 2.153 25.468 1.00 45.62 80 PRO A CA 1
ATOM 601 C C . PRO A 1 80 ? 22.683 0.833 24.987 1.00 45.62 80 PRO A C 1
ATOM 603 O O . PRO A 1 80 ? 22.530 0.610 23.787 1.00 45.62 80 PRO A O 1
ATOM 606 N N . SER A 1 81 ? 22.282 -0.047 25.908 1.00 43.66 81 SER A N 1
ATOM 607 C CA . SER A 1 81 ? 21.656 -1.341 25.586 1.00 43.66 81 SER A CA 1
ATOM 608 C C . SER A 1 81 ? 20.439 -1.634 26.467 1.00 43.66 81 SER A C 1
ATOM 610 O O . SER A 1 81 ? 20.324 -2.666 27.121 1.00 43.66 81 SER A O 1
ATOM 612 N N . ALA A 1 82 ? 19.493 -0.699 26.489 1.00 33.88 82 ALA A N 1
ATOM 613 C CA . ALA A 1 82 ? 18.171 -0.926 27.058 1.00 33.88 82 ALA A CA 1
ATOM 614 C C . ALA A 1 82 ? 17.111 -0.324 26.133 1.00 33.88 82 ALA A C 1
ATOM 616 O O . ALA A 1 82 ? 16.491 0.697 26.431 1.00 33.88 82 ALA A O 1
ATOM 617 N N . MET A 1 83 ? 16.880 -0.975 24.988 1.00 38.25 83 MET A N 1
ATOM 618 C CA . MET A 1 83 ? 15.560 -0.876 24.375 1.00 38.25 83 MET A CA 1
ATOM 619 C C . MET A 1 83 ? 14.560 -1.422 25.391 1.00 38.25 83 MET A C 1
ATOM 621 O O . MET A 1 83 ? 14.553 -2.616 25.687 1.00 38.25 83 MET A O 1
ATOM 625 N N . LEU A 1 84 ? 13.741 -0.528 25.942 1.00 37.41 84 LEU A N 1
ATOM 626 C CA . LEU A 1 84 ? 12.572 -0.875 26.735 1.00 37.41 84 LEU A CA 1
ATOM 627 C C . LEU A 1 84 ? 11.638 -1.717 25.860 1.00 37.41 84 LEU A C 1
ATOM 629 O O . LEU A 1 84 ? 10.795 -1.204 25.124 1.00 37.41 84 LEU A O 1
ATOM 633 N N . ALA A 1 85 ? 11.809 -3.033 25.933 1.00 39.56 85 ALA A N 1
ATOM 634 C CA . ALA A 1 85 ? 10.793 -3.980 25.535 1.00 39.56 85 ALA A CA 1
ATOM 635 C C . ALA A 1 85 ? 9.579 -3.721 26.432 1.00 39.56 85 ALA A C 1
ATOM 637 O O . ALA A 1 85 ? 9.609 -3.990 27.632 1.00 39.56 85 ALA A O 1
ATOM 638 N N . PHE A 1 86 ? 8.518 -3.154 25.858 1.00 37.94 86 PHE A N 1
ATOM 639 C CA . PHE A 1 86 ? 7.242 -3.046 26.551 1.00 37.94 86 PHE A CA 1
ATOM 640 C C . PHE A 1 86 ? 6.795 -4.460 26.945 1.00 37.94 86 PHE A C 1
ATOM 642 O O . PHE A 1 86 ? 6.631 -5.303 26.056 1.00 37.94 86 PHE A O 1
ATOM 649 N N . PRO A 1 87 ? 6.582 -4.752 28.241 1.00 41.31 87 PRO A N 1
ATOM 650 C CA . PRO A 1 87 ? 6.098 -6.059 28.639 1.00 41.31 87 PRO A CA 1
ATOM 651 C C . PRO A 1 87 ? 4.686 -6.232 28.071 1.00 41.31 87 PRO A C 1
ATOM 653 O O . PRO A 1 87 ? 3.729 -5.612 28.530 1.00 41.31 87 PRO A O 1
ATOM 656 N N . ASN A 1 88 ? 4.528 -7.114 27.082 1.00 46.25 88 ASN A N 1
ATOM 657 C CA . ASN A 1 88 ? 3.218 -7.583 26.602 1.00 46.25 88 ASN A CA 1
ATOM 658 C C . ASN A 1 88 ? 2.503 -8.485 27.635 1.00 46.25 88 ASN A C 1
ATOM 660 O O . ASN A 1 88 ? 1.454 -9.069 27.371 1.00 46.25 88 ASN A O 1
ATOM 664 N N . GLU A 1 89 ? 3.037 -8.569 28.849 1.00 43.59 89 GLU A N 1
ATOM 665 C CA . GLU A 1 89 ? 2.743 -9.568 29.869 1.00 43.59 89 GLU A CA 1
ATOM 666 C C . GLU A 1 89 ? 1.541 -9.204 30.760 1.00 43.59 89 GLU A C 1
ATOM 668 O O . GLU A 1 89 ? 1.505 -9.472 31.960 1.00 43.59 89 GLU A O 1
ATOM 673 N N . GLY A 1 90 ? 0.519 -8.585 30.171 1.00 44.69 90 GLY A N 1
ATOM 674 C CA . GLY A 1 90 ? -0.689 -8.170 30.894 1.00 44.69 90 GLY A CA 1
ATOM 675 C C . GLY A 1 90 ? -1.956 -8.086 30.051 1.00 44.69 90 GLY A C 1
ATOM 676 O O . GLY A 1 90 ? -3.056 -8.054 30.604 1.00 44.69 90 GLY A O 1
ATOM 677 N N . ARG A 1 91 ? -1.837 -8.095 28.718 1.00 47.62 91 ARG A N 1
ATOM 678 C CA . ARG A 1 91 ? -2.982 -7.870 27.826 1.00 47.62 91 ARG A CA 1
ATOM 679 C C . ARG A 1 91 ? -3.903 -9.094 27.746 1.00 47.62 91 ARG A C 1
ATOM 681 O O . ARG A 1 91 ? -5.120 -8.947 27.807 1.00 47.62 91 ARG A O 1
ATOM 688 N N . ASP A 1 92 ? -3.329 -10.295 27.761 1.00 46.81 92 ASP A N 1
ATOM 689 C CA . ASP A 1 92 ? -4.104 -11.544 27.779 1.00 46.81 92 ASP A CA 1
ATOM 690 C C . ASP A 1 92 ? -4.710 -11.843 29.151 1.00 46.81 92 ASP A C 1
ATOM 692 O O . ASP A 1 92 ? -5.800 -12.412 29.242 1.00 46.81 92 ASP A O 1
ATOM 696 N N . LYS A 1 93 ? -4.054 -11.382 30.225 1.00 46.44 93 LYS A N 1
ATOM 697 C CA . LYS A 1 93 ? -4.560 -11.483 31.599 1.00 46.44 93 LYS A CA 1
ATOM 698 C C . LYS A 1 93 ? -5.776 -10.582 31.808 1.00 46.44 93 LYS A C 1
ATOM 700 O O . LYS A 1 93 ? -6.683 -10.979 32.523 1.00 46.44 93 LYS A O 1
ATOM 705 N N . SER A 1 94 ? -5.857 -9.405 31.176 1.00 53.25 94 SER A N 1
ATOM 706 C CA . SER A 1 94 ? -6.995 -8.493 31.383 1.00 53.25 94 SER A CA 1
ATOM 707 C C . SER A 1 94 ? -8.282 -8.978 30.707 1.00 53.25 94 SER A C 1
ATOM 709 O O . SER A 1 94 ? -9.350 -8.889 31.309 1.00 53.25 94 SER A O 1
ATOM 711 N N . ILE A 1 95 ? -8.192 -9.564 29.506 1.00 52.88 95 ILE A N 1
ATOM 712 C CA . ILE A 1 95 ? -9.360 -10.106 28.793 1.00 52.88 95 ILE A CA 1
ATOM 713 C C . ILE A 1 95 ? -9.840 -11.393 29.462 1.00 52.88 95 ILE A C 1
ATOM 715 O O . ILE A 1 95 ? -11.039 -11.546 29.700 1.00 52.88 95 ILE A O 1
ATOM 719 N N . THR A 1 96 ? -8.926 -12.301 29.821 1.00 51.06 96 THR A N 1
ATOM 720 C CA . THR A 1 96 ? -9.296 -13.509 30.575 1.00 51.06 96 THR A CA 1
ATOM 721 C C . THR A 1 96 ? -9.839 -13.161 31.957 1.00 51.06 96 THR A C 1
ATOM 723 O O . THR A 1 96 ? -10.860 -13.729 32.333 1.00 51.06 96 THR A O 1
ATOM 726 N N . ASN A 1 97 ? -9.272 -12.174 32.663 1.00 54.78 97 ASN A N 1
ATOM 727 C CA . ASN A 1 97 ? -9.813 -11.686 33.935 1.00 54.78 97 ASN A CA 1
ATOM 728 C C . ASN A 1 97 ? -11.171 -11.006 33.775 1.00 54.78 97 ASN A C 1
ATOM 730 O O . ASN A 1 97 ? -12.027 -11.218 34.622 1.00 54.78 97 ASN A O 1
ATOM 734 N N . TYR A 1 98 ? -11.417 -10.247 32.704 1.00 53.19 98 TYR A N 1
ATOM 735 C CA . TYR A 1 98 ? -12.730 -9.653 32.443 1.00 53.19 98 TYR A CA 1
ATOM 736 C C . TYR A 1 98 ? -13.778 -10.719 32.119 1.00 53.19 98 TYR A C 1
ATOM 738 O O . TYR A 1 98 ? -14.874 -10.670 32.669 1.00 53.19 98 TYR A O 1
ATOM 746 N N . VAL A 1 99 ? -13.451 -11.715 31.286 1.00 55.28 99 VAL A N 1
ATOM 747 C CA . VAL A 1 99 ? -14.349 -12.838 30.956 1.00 55.28 99 VAL A CA 1
ATOM 748 C C . VAL A 1 99 ? -14.593 -13.730 32.176 1.00 55.28 99 VAL A C 1
ATOM 750 O O . VAL A 1 99 ? -15.726 -14.154 32.399 1.00 55.28 99 VAL A O 1
ATOM 753 N N . LEU A 1 100 ? -13.573 -13.975 33.003 1.00 53.53 100 LEU A N 1
ATOM 754 C CA . LEU A 1 100 ? -13.719 -14.651 34.293 1.00 53.53 100 LEU A CA 1
ATOM 755 C C . LEU A 1 100 ? -14.553 -13.816 35.261 1.00 53.53 100 LEU A C 1
ATOM 757 O O . LEU A 1 100 ? -15.438 -14.378 35.886 1.00 53.53 100 LEU A O 1
ATOM 761 N N . ALA A 1 101 ? -14.336 -12.504 35.355 1.00 52.34 101 ALA A N 1
ATOM 762 C CA . ALA A 1 101 ? -15.090 -11.604 36.224 1.00 52.34 101 ALA A CA 1
ATOM 763 C C . ALA A 1 101 ? -16.549 -11.446 35.779 1.00 52.34 101 ALA A C 1
ATOM 765 O O . ALA A 1 101 ? -17.418 -11.388 36.635 1.00 52.34 101 ALA A O 1
ATOM 766 N N . THR A 1 102 ? -16.848 -11.450 34.475 1.00 54.25 102 THR A N 1
ATOM 767 C CA . THR A 1 102 ? -18.230 -11.398 33.960 1.00 54.25 102 THR A CA 1
ATOM 768 C C . THR A 1 102 ? -18.934 -12.750 33.985 1.00 54.25 102 THR A C 1
ATOM 770 O O . THR A 1 102 ? -20.145 -12.782 34.194 1.00 54.25 102 THR A O 1
ATOM 773 N N . ARG A 1 103 ? -18.220 -13.873 33.812 1.00 50.34 103 ARG A N 1
ATOM 774 C CA . ARG A 1 103 ? -18.781 -15.209 34.099 1.00 50.34 103 ARG A CA 1
ATOM 775 C C . ARG A 1 103 ? -19.068 -15.360 35.588 1.00 50.34 103 ARG A C 1
ATOM 777 O O . ARG A 1 103 ? -20.169 -15.744 35.957 1.00 50.34 103 ARG A O 1
ATOM 784 N N . ARG A 1 104 ? -18.128 -14.934 36.432 1.00 49.16 104 ARG A N 1
ATOM 785 C CA . ARG A 1 104 ? -18.325 -14.806 37.876 1.00 49.16 104 ARG A CA 1
ATOM 786 C C . ARG A 1 104 ? -19.499 -13.875 38.188 1.00 49.16 104 ARG A C 1
ATOM 788 O O . ARG A 1 104 ? -20.370 -14.278 38.926 1.00 49.16 104 ARG A O 1
ATOM 795 N N . SER A 1 105 ? -19.641 -12.705 37.572 1.00 50.81 105 SER A N 1
ATOM 796 C CA . SER A 1 105 ? -20.734 -11.776 37.909 1.00 50.81 105 SER A CA 1
ATOM 797 C C . SER A 1 105 ? -22.117 -12.181 37.382 1.00 50.81 105 SER A C 1
ATOM 799 O O . SER A 1 105 ? -23.110 -11.610 37.824 1.00 50.81 105 SER A O 1
ATOM 801 N N . ARG A 1 106 ? -22.211 -13.092 36.402 1.00 48.62 106 ARG A N 1
ATOM 802 C CA . ARG A 1 106 ? -23.500 -13.611 35.905 1.00 48.62 106 ARG A CA 1
ATOM 803 C C . ARG A 1 106 ? -23.982 -14.841 36.666 1.00 48.62 106 ARG A C 1
ATOM 805 O O . ARG A 1 106 ? -25.190 -14.977 36.818 1.00 48.62 106 ARG A O 1
ATOM 812 N N . ASP A 1 107 ? -23.055 -15.656 37.165 1.00 43.97 107 ASP A N 1
ATOM 813 C CA . ASP A 1 107 ? -23.359 -16.896 37.889 1.00 43.97 107 ASP A CA 1
ATOM 814 C C . ASP A 1 107 ? -23.103 -16.787 39.415 1.00 43.97 107 ASP A C 1
ATOM 816 O O . ASP A 1 107 ? -23.386 -17.727 40.151 1.00 43.97 107 ASP A O 1
ATOM 820 N N . LEU A 1 108 ? -22.600 -15.644 39.911 1.00 48.78 108 LEU A N 1
ATOM 821 C CA . LEU A 1 108 ? -22.340 -15.351 41.334 1.00 48.78 108 LEU A CA 1
ATOM 822 C C . LEU A 1 108 ? -23.072 -14.094 41.830 1.00 48.78 108 LEU A C 1
ATOM 824 O O . LEU A 1 108 ? -22.508 -13.279 42.560 1.00 48.78 108 LEU A O 1
ATOM 828 N N . ILE A 1 109 ? -24.372 -13.971 41.566 1.00 54.22 109 ILE A N 1
ATOM 829 C CA . ILE A 1 109 ? -25.186 -13.688 42.754 1.00 54.22 109 ILE A CA 1
ATOM 830 C C . ILE A 1 109 ? -25.094 -15.004 43.507 1.00 54.22 109 ILE A C 1
ATOM 832 O O . ILE A 1 109 ? -25.778 -15.953 43.133 1.00 54.22 109 ILE A O 1
ATOM 836 N N . PHE A 1 110 ? -24.113 -15.114 44.408 1.00 60.12 110 PHE A N 1
ATOM 837 C CA . PHE A 1 110 ? -23.853 -16.333 45.155 1.00 60.12 110 PHE A CA 1
ATOM 838 C C . PHE A 1 110 ? -25.187 -16.735 45.773 1.00 60.12 110 PHE A C 1
ATOM 840 O O . PHE A 1 110 ? -25.648 -16.112 46.726 1.00 60.12 110 PHE A O 1
ATOM 847 N N . HIS A 1 111 ? -25.846 -17.741 45.196 1.00 57.88 111 HIS A N 1
ATOM 848 C CA . HIS A 1 111 ? -27.085 -18.269 45.753 1.00 57.88 111 HIS A CA 1
ATOM 849 C C . HIS A 1 111 ? -26.861 -18.674 47.215 1.00 57.88 111 HIS A C 1
ATOM 851 O O . HIS A 1 111 ? -27.782 -18.580 48.010 1.00 57.88 111 HIS A O 1
ATOM 857 N N . GLU A 1 112 ? -25.619 -19.025 47.558 1.00 60.44 112 GLU A N 1
ATOM 858 C CA . GLU A 1 112 ? -25.093 -19.237 48.905 1.00 60.44 112 GLU A CA 1
ATOM 859 C C . GLU A 1 112 ? -25.044 -17.962 49.767 1.00 60.44 112 GLU A C 1
ATOM 861 O O . GLU A 1 112 ? -25.615 -17.951 50.850 1.00 60.44 112 GLU A O 1
ATOM 866 N N . GLU A 1 113 ? -24.459 -16.859 49.285 1.00 67.38 113 GLU A N 1
ATOM 867 C CA . GLU A 1 113 ? -24.392 -15.582 50.020 1.00 67.38 113 GLU A CA 1
ATOM 868 C C . GLU A 1 113 ? -25.797 -15.004 50.241 1.00 67.38 113 GLU A C 1
ATOM 870 O O . GLU A 1 113 ? -26.132 -14.569 51.337 1.00 67.38 113 GLU A O 1
ATOM 875 N N . VAL A 1 114 ? -26.669 -15.072 49.229 1.00 67.69 114 VAL A N 1
ATOM 876 C CA . VAL A 1 114 ? -28.073 -14.646 49.348 1.00 67.69 114 VAL A CA 1
ATOM 877 C C . VAL A 1 114 ? -28.894 -15.627 50.197 1.00 67.69 114 VAL A C 1
ATOM 879 O O . VAL A 1 114 ? -29.853 -15.210 50.846 1.00 67.69 114 VAL A O 1
ATOM 882 N N . ALA A 1 115 ? -28.529 -16.911 50.253 1.00 75.25 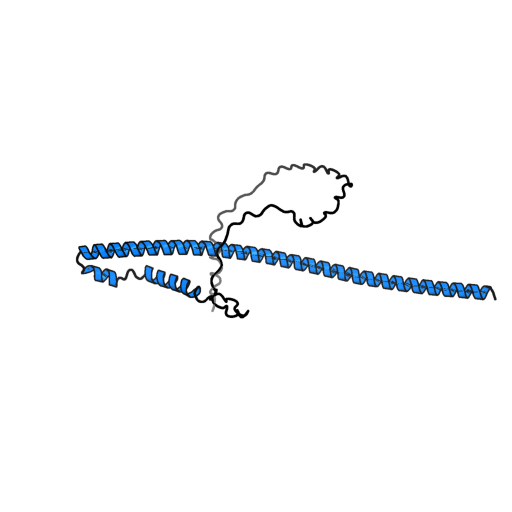115 ALA A N 1
ATOM 883 C CA . ALA A 1 115 ? -29.144 -17.864 51.178 1.00 75.25 115 ALA A CA 1
ATOM 884 C C . ALA A 1 115 ? -28.755 -17.571 52.635 1.00 75.25 115 ALA A C 1
ATOM 886 O O . ALA A 1 115 ? -29.617 -17.635 53.508 1.00 75.25 115 ALA A O 1
ATOM 887 N N . GLU A 1 116 ? -27.515 -17.160 52.917 1.00 78.62 116 GLU A N 1
ATOM 888 C CA . GLU A 1 116 ? -27.098 -16.739 54.268 1.00 78.62 116 GLU A CA 1
ATOM 889 C C . GLU A 1 116 ? -27.876 -15.514 54.777 1.00 78.62 116 GLU A C 1
ATOM 891 O O . GLU A 1 116 ? -28.039 -15.311 55.985 1.00 78.62 116 GLU A O 1
ATOM 896 N N . TRP A 1 117 ? -28.422 -14.709 53.866 1.00 83.88 117 TRP A N 1
ATOM 897 C CA . TRP A 1 117 ? -29.215 -13.534 54.211 1.00 83.88 117 TRP A CA 1
ATOM 898 C C . TRP A 1 117 ? -30.595 -13.882 54.783 1.00 83.88 117 TRP A C 1
ATOM 900 O O . TRP A 1 117 ? -31.167 -13.063 55.508 1.00 83.88 117 TRP A O 1
ATOM 910 N N . SER A 1 118 ? -31.126 -15.087 54.528 1.00 80.94 118 SER A N 1
ATOM 911 C CA . SER A 1 118 ? -32.470 -15.477 54.981 1.00 80.94 118 SER A CA 1
ATOM 912 C C . SER A 1 118 ? -32.591 -15.599 56.504 1.00 80.94 118 SER A C 1
ATOM 914 O O . SER A 1 118 ? -33.696 -15.516 57.036 1.00 80.94 118 SER A O 1
ATOM 916 N N . GLY A 1 119 ? -31.472 -15.791 57.213 1.00 84.38 119 GLY A N 1
ATOM 917 C CA . GLY A 1 119 ? -31.413 -15.867 58.678 1.00 84.38 119 GLY A CA 1
ATOM 918 C C . GLY A 1 119 ? -31.037 -14.552 59.372 1.00 84.38 119 GLY A C 1
ATOM 919 O O . GLY A 1 119 ? -30.936 -14.515 60.600 1.00 84.38 119 GLY A O 1
ATOM 920 N N . MET A 1 120 ? -30.789 -13.471 58.624 1.00 89.75 120 MET A N 1
ATOM 921 C CA . MET A 1 120 ? -30.290 -12.220 59.198 1.00 89.75 120 MET A CA 1
ATOM 922 C C . MET A 1 120 ? -31.398 -11.324 59.761 1.00 89.75 120 MET A C 1
ATOM 924 O O . MET A 1 120 ? -32.495 -11.208 59.221 1.00 89.75 120 MET A O 1
ATOM 928 N N . HIS A 1 121 ? -31.070 -10.586 60.827 1.00 91.56 121 HIS A N 1
ATOM 929 C CA . HIS A 1 121 ? -31.952 -9.551 61.364 1.00 91.56 121 HIS A CA 1
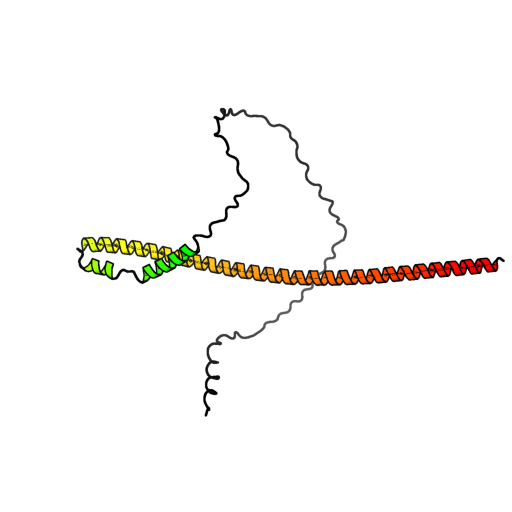ATOM 930 C C . HIS A 1 121 ? -32.216 -8.450 60.306 1.00 91.56 121 HIS A C 1
ATOM 932 O O . HIS A 1 121 ? -31.250 -7.950 59.715 1.00 91.56 121 HIS A O 1
ATOM 938 N N . PRO A 1 122 ? -33.465 -7.966 60.125 1.00 86.44 122 PRO A N 1
ATOM 939 C CA . PRO A 1 122 ? -33.847 -7.067 59.023 1.00 86.44 122 PRO A CA 1
ATOM 940 C C . PRO A 1 122 ? -32.978 -5.810 58.860 1.00 86.44 122 PRO A C 1
ATOM 942 O O . PRO A 1 122 ? -32.656 -5.400 57.749 1.00 86.44 122 PRO A O 1
ATOM 945 N N . ARG A 1 123 ? -32.536 -5.206 59.972 1.00 84.50 123 ARG A N 1
ATOM 946 C CA . ARG A 1 123 ? -31.642 -4.030 59.941 1.00 84.50 123 ARG A CA 1
ATOM 947 C C . ARG A 1 123 ? -30.266 -4.314 59.321 1.00 84.50 123 ARG A C 1
ATOM 949 O O . ARG A 1 123 ? -29.718 -3.436 58.667 1.00 84.50 123 ARG A O 1
ATOM 956 N N . ARG A 1 124 ? -29.704 -5.512 59.526 1.00 82.62 124 ARG A N 1
ATOM 957 C CA . ARG A 1 124 ? -28.409 -5.909 58.941 1.00 82.62 124 ARG A CA 1
ATOM 958 C C . ARG A 1 124 ? -28.564 -6.272 57.467 1.00 82.62 124 ARG A C 1
ATOM 960 O O . ARG A 1 124 ? -27.743 -5.858 56.655 1.00 82.62 124 ARG A O 1
ATOM 967 N N . LEU A 1 125 ? -29.663 -6.951 57.135 1.00 85.38 125 LEU A N 1
ATOM 968 C CA . LEU A 1 125 ? -30.022 -7.294 55.762 1.00 85.38 125 LEU A CA 1
ATOM 969 C C . LEU A 1 125 ? -30.128 -6.050 54.871 1.00 85.38 125 LEU A C 1
ATOM 971 O O . LEU A 1 125 ? -29.567 -6.026 53.781 1.00 85.38 125 LEU A O 1
ATOM 975 N N . LEU A 1 126 ? -30.791 -4.993 55.353 1.00 83.00 126 LEU A N 1
ATOM 976 C CA . LEU A 1 126 ? -30.954 -3.755 54.588 1.00 83.00 126 LEU A CA 1
ATOM 977 C C . LEU A 1 126 ? -29.607 -3.097 54.243 1.00 83.00 126 LEU A C 1
ATOM 979 O O . LEU A 1 126 ? -29.410 -2.656 53.110 1.00 83.00 126 LEU A O 1
ATOM 983 N N . GLY A 1 127 ? -28.672 -3.054 55.197 1.00 85.12 127 GLY A N 1
ATOM 984 C CA . GLY A 1 127 ? -27.331 -2.508 54.971 1.00 85.12 127 GLY A CA 1
ATOM 985 C C . GLY A 1 127 ? -26.546 -3.306 53.927 1.00 85.12 127 GLY A C 1
ATOM 986 O O . GLY A 1 127 ? -26.007 -2.723 52.988 1.00 85.12 127 GLY A O 1
ATOM 987 N N . LEU A 1 128 ? -26.546 -4.638 54.043 1.00 83.69 128 LEU A N 1
ATOM 988 C CA . LEU A 1 128 ? -25.854 -5.530 53.105 1.00 83.69 128 LEU A CA 1
ATOM 989 C C . LEU A 1 128 ? -26.456 -5.481 51.699 1.00 83.69 128 LEU A C 1
ATOM 991 O O . LEU A 1 128 ? -25.718 -5.303 50.733 1.00 83.69 128 LEU A O 1
ATOM 995 N N . ALA A 1 129 ? -27.784 -5.547 51.582 1.00 78.75 129 ALA A N 1
ATOM 996 C CA . ALA A 1 129 ? -28.470 -5.434 50.299 1.00 78.75 129 ALA A CA 1
ATOM 997 C C . ALA A 1 129 ? -28.162 -4.094 49.612 1.00 78.75 129 ALA A C 1
ATOM 999 O O . ALA A 1 129 ? -27.930 -4.052 48.405 1.00 78.75 129 ALA A O 1
ATOM 1000 N N . THR A 1 130 ? -28.088 -3.000 50.378 1.00 82.25 130 THR A N 1
ATOM 1001 C CA . THR A 1 130 ? -27.731 -1.679 49.841 1.00 82.25 130 THR A CA 1
ATOM 1002 C C . THR A 1 130 ? -26.298 -1.660 49.309 1.00 82.25 130 THR A C 1
ATOM 1004 O O . THR A 1 130 ? -26.073 -1.222 48.181 1.00 82.25 130 THR A O 1
ATOM 1007 N N . ILE A 1 131 ? -25.331 -2.172 50.079 1.00 83.56 131 ILE A N 1
ATOM 1008 C CA . ILE A 1 131 ? -23.926 -2.264 49.652 1.00 83.56 131 ILE A CA 1
ATOM 1009 C C . ILE A 1 131 ? -23.802 -3.136 48.401 1.00 83.56 131 ILE A C 1
ATOM 1011 O O . ILE A 1 131 ? -23.198 -2.705 47.420 1.00 83.56 131 ILE A O 1
ATOM 1015 N N . HIS A 1 132 ? -24.429 -4.313 48.394 1.00 81.31 132 HIS A N 1
ATOM 1016 C CA . HIS A 1 132 ? -24.415 -5.221 47.251 1.00 81.31 132 HIS A CA 1
ATOM 1017 C C . HIS A 1 132 ? -24.985 -4.557 45.990 1.00 81.31 132 HIS A C 1
ATOM 1019 O O . HIS A 1 132 ? -24.355 -4.586 44.933 1.00 81.31 132 HIS A O 1
ATOM 1025 N N . CYS A 1 133 ? -26.133 -3.883 46.096 1.00 79.12 133 CYS A N 1
ATOM 1026 C CA . CYS A 1 133 ? -26.728 -3.153 44.978 1.00 79.12 133 CYS A CA 1
ATOM 1027 C C . CYS A 1 133 ? -25.805 -2.049 44.445 1.00 79.12 133 CYS A C 1
ATOM 1029 O O . CYS A 1 133 ? -25.673 -1.908 43.230 1.00 79.12 133 CYS A O 1
ATOM 1031 N N . MET A 1 134 ? -25.144 -1.287 45.323 1.00 82.69 134 MET A N 1
ATOM 1032 C CA . MET A 1 134 ? -24.192 -0.251 44.905 1.00 82.69 134 MET A CA 1
ATOM 1033 C C . MET A 1 134 ? -22.989 -0.853 44.179 1.00 82.69 134 MET A C 1
ATOM 1035 O O . MET A 1 134 ? -22.637 -0.396 43.092 1.00 82.69 134 MET A O 1
ATOM 1039 N N . VAL A 1 135 ? -22.393 -1.905 44.740 1.00 80.62 135 VAL A N 1
ATOM 1040 C CA . VAL A 1 135 ? -21.247 -2.602 44.147 1.00 80.62 135 VAL A CA 1
ATOM 1041 C C . VAL A 1 135 ? -21.620 -3.162 42.774 1.00 80.62 135 VAL A C 1
ATOM 1043 O O . VAL A 1 135 ? -20.924 -2.895 41.796 1.00 80.62 135 VAL A O 1
ATOM 1046 N N . THR A 1 136 ? -22.745 -3.862 42.653 1.00 79.44 136 THR A N 1
ATOM 1047 C CA . THR A 1 136 ? -23.213 -4.422 41.377 1.00 79.44 136 THR A CA 1
ATOM 1048 C C . THR A 1 136 ? -23.558 -3.326 40.361 1.00 79.44 136 THR A C 1
ATOM 1050 O O . THR A 1 136 ? -23.254 -3.454 39.170 1.00 79.44 136 THR A O 1
ATOM 1053 N N . ALA A 1 137 ? -24.130 -2.203 40.803 1.00 78.12 137 ALA A N 1
ATOM 1054 C CA . ALA A 1 137 ? -24.395 -1.054 39.938 1.00 78.12 137 ALA A CA 1
ATOM 1055 C C . ALA A 1 137 ? -23.103 -0.417 39.396 1.00 78.12 137 ALA A C 1
ATOM 1057 O O . ALA A 1 137 ? -23.048 -0.077 38.214 1.00 78.12 137 ALA A O 1
ATOM 1058 N N . VAL A 1 138 ? -22.055 -0.293 40.215 1.00 82.06 138 VAL A N 1
ATOM 1059 C CA . VAL A 1 138 ? -20.744 0.213 39.771 1.00 82.06 138 VAL A CA 1
ATOM 1060 C C . VAL A 1 138 ? -20.113 -0.750 38.765 1.00 82.06 138 VAL A C 1
ATOM 1062 O O . VAL A 1 138 ? -19.827 -0.355 37.637 1.00 82.06 138 VAL A O 1
ATOM 1065 N N . HIS A 1 139 ? -20.016 -2.037 39.106 1.00 81.56 139 HIS A N 1
ATOM 1066 C CA . HIS A 1 139 ? -19.416 -3.040 38.222 1.00 81.56 139 HIS A CA 1
ATOM 1067 C C . HIS A 1 139 ? -20.156 -3.174 36.886 1.00 81.56 139 HIS A C 1
ATOM 1069 O O . HIS A 1 139 ? -19.529 -3.336 35.840 1.00 81.56 139 HIS A O 1
ATOM 1075 N N . SER A 1 140 ? -21.490 -3.094 36.887 1.00 80.62 140 SER A N 1
ATOM 1076 C CA . SER A 1 140 ? -22.272 -3.158 35.645 1.00 80.62 140 SER A CA 1
ATOM 1077 C C . SER A 1 140 ? -22.046 -1.942 34.742 1.00 80.62 140 SER A C 1
ATOM 1079 O O . SER A 1 140 ? -21.987 -2.100 33.518 1.00 80.62 140 SER A O 1
ATOM 1081 N N . ARG A 1 141 ? -21.861 -0.747 35.319 1.00 86.31 141 ARG A N 1
ATOM 1082 C CA . ARG A 1 141 ? -21.491 0.463 34.569 1.00 86.31 141 ARG A CA 1
ATOM 1083 C C . ARG A 1 141 ? -20.089 0.349 33.983 1.00 86.31 141 ARG A C 1
ATOM 1085 O O . ARG A 1 141 ? -19.926 0.594 32.787 1.00 86.31 141 ARG A O 1
ATOM 1092 N N . ASP A 1 142 ? -19.121 -0.100 34.772 1.00 86.69 142 ASP A N 1
ATOM 1093 C CA . ASP A 1 142 ? -17.742 -0.281 34.312 1.00 86.69 142 ASP A CA 1
ATOM 1094 C C . ASP A 1 142 ? -17.658 -1.337 33.207 1.00 86.69 142 ASP A C 1
ATOM 1096 O O . ASP A 1 142 ? -17.034 -1.120 32.166 1.00 86.69 142 ASP A O 1
ATOM 1100 N N . ALA A 1 143 ? -18.370 -2.455 33.366 1.00 85.75 143 ALA A N 1
ATOM 1101 C CA . ALA A 1 143 ? -18.442 -3.493 32.346 1.00 85.75 143 ALA A CA 1
ATOM 1102 C C . ALA A 1 143 ? -19.077 -2.984 31.044 1.00 85.75 143 ALA A C 1
ATOM 1104 O O . ALA A 1 143 ? -18.644 -3.378 29.955 1.00 85.75 143 ALA A O 1
ATOM 1105 N N . LEU A 1 144 ? -20.085 -2.109 31.129 1.00 89.62 144 LEU A N 1
ATOM 1106 C CA . LEU A 1 144 ? -20.683 -1.475 29.957 1.00 89.62 144 LEU A CA 1
ATOM 1107 C C . LEU A 1 144 ? -19.693 -0.527 29.268 1.00 89.62 144 LEU A C 1
ATOM 1109 O O . LEU A 1 144 ? -19.548 -0.616 28.047 1.00 89.62 144 LEU A O 1
ATOM 1113 N N . ALA A 1 145 ? -18.993 0.316 30.033 1.00 92.06 145 ALA A N 1
ATOM 1114 C CA . ALA A 1 145 ? -17.988 1.250 29.523 1.00 92.06 145 ALA A CA 1
ATOM 1115 C C . ALA A 1 145 ? -16.836 0.514 28.815 1.00 92.06 145 ALA A C 1
ATOM 1117 O O . ALA A 1 145 ? -16.468 0.840 27.682 1.00 92.06 145 ALA A O 1
ATOM 1118 N N . GLN A 1 146 ? -16.334 -0.562 29.421 1.00 91.69 146 GLN A N 1
ATOM 1119 C CA . GLN A 1 146 ? -15.321 -1.418 28.802 1.00 91.69 146 GLN A CA 1
ATOM 1120 C C . GLN A 1 146 ? -15.840 -2.064 27.515 1.00 91.69 146 GLN A C 1
ATOM 1122 O O . GLN A 1 146 ? -15.143 -2.094 26.501 1.00 91.69 146 GLN A O 1
ATOM 1127 N N . ARG A 1 147 ? -17.092 -2.532 27.496 1.00 91.81 147 ARG A N 1
ATOM 1128 C CA . ARG A 1 147 ? -17.685 -3.121 26.289 1.00 91.81 147 ARG A CA 1
ATOM 1129 C C . ARG A 1 147 ? -17.851 -2.104 25.162 1.00 91.81 147 ARG A C 1
ATOM 1131 O O . ARG A 1 147 ? -17.691 -2.468 23.993 1.00 91.81 147 ARG A O 1
ATOM 1138 N N . THR A 1 148 ? -18.205 -0.859 25.474 1.00 94.81 148 THR A N 1
ATOM 1139 C CA . THR A 1 148 ? -18.265 0.210 24.469 1.00 94.81 148 THR A CA 1
ATOM 1140 C C . THR A 1 148 ? -16.884 0.531 23.920 1.00 94.81 148 THR A C 1
ATOM 1142 O O . THR A 1 148 ? -16.745 0.672 22.706 1.00 94.81 148 THR A O 1
ATOM 1145 N N . GLU A 1 149 ? -15.869 0.528 24.778 1.00 96.62 149 GLU A N 1
ATOM 1146 C CA . GLU A 1 149 ? -14.494 0.808 24.382 1.00 96.62 149 GLU A CA 1
ATOM 1147 C C . GLU A 1 149 ? -13.910 -0.297 23.496 1.00 96.62 149 GLU A C 1
ATOM 1149 O O . GLU A 1 149 ? -13.394 -0.025 22.415 1.00 96.62 149 GLU A O 1
ATOM 1154 N N . VAL A 1 150 ? -14.114 -1.567 23.854 1.00 97.19 150 VAL A N 1
ATOM 1155 C CA . VAL A 1 150 ? -13.725 -2.707 23.005 1.00 97.19 150 VAL A CA 1
ATOM 1156 C C . VAL A 1 150 ? -14.392 -2.629 21.628 1.00 97.19 150 VAL A C 1
ATOM 1158 O O . VAL A 1 150 ? -13.764 -2.907 20.607 1.00 97.19 150 VAL A O 1
ATOM 1161 N N . ARG A 1 151 ? -15.667 -2.224 21.563 1.00 97.69 151 ARG A N 1
ATOM 1162 C CA . ARG A 1 151 ? -16.359 -2.031 20.278 1.00 97.69 151 ARG A CA 1
ATOM 1163 C C . ARG A 1 151 ? -15.770 -0.878 19.470 1.00 97.69 151 ARG A C 1
ATOM 1165 O O . ARG A 1 151 ? -15.721 -0.998 18.248 1.00 97.69 151 ARG A O 1
ATOM 1172 N N . ARG A 1 152 ? -15.363 0.217 20.119 1.00 98.25 152 ARG A N 1
ATOM 1173 C CA . ARG A 1 152 ? -14.688 1.348 19.466 1.00 98.25 152 ARG A CA 1
ATOM 1174 C C . ARG A 1 152 ? -13.360 0.890 18.867 1.00 98.25 152 ARG A C 1
ATOM 1176 O O . ARG A 1 152 ? -13.187 0.991 17.656 1.00 98.25 152 ARG A O 1
ATOM 1183 N N . LEU A 1 153 ? -12.506 0.273 19.680 1.00 98.12 153 LEU A N 1
ATOM 1184 C CA . LEU A 1 153 ? -11.201 -0.239 19.257 1.00 98.12 153 LEU A CA 1
ATOM 1185 C C . LEU A 1 153 ? -11.309 -1.274 18.132 1.00 98.12 153 LEU A C 1
ATOM 1187 O O . LEU A 1 153 ? -10.519 -1.241 17.195 1.00 98.12 153 LEU A O 1
ATOM 1191 N N . ASN A 1 154 ? -12.312 -2.155 18.160 1.00 97.88 154 ASN A N 1
ATOM 1192 C CA . ASN A 1 154 ? -12.526 -3.103 17.063 1.00 97.88 154 ASN A CA 1
ATOM 1193 C C . ASN A 1 154 ? -12.865 -2.405 15.739 1.00 97.88 154 ASN A C 1
ATOM 1195 O O . ASN A 1 154 ? -12.378 -2.823 14.693 1.00 97.88 154 ASN A O 1
ATOM 1199 N N . ARG A 1 155 ? -13.663 -1.328 15.764 1.00 98.56 155 ARG A N 1
ATOM 1200 C CA . ARG A 1 155 ? -13.960 -0.555 14.545 1.00 98.56 155 ARG A CA 1
ATOM 1201 C C . ARG A 1 155 ? -12.708 0.121 13.996 1.00 98.56 155 ARG A C 1
ATOM 1203 O O . ARG A 1 155 ? -12.523 0.129 12.783 1.00 98.56 155 ARG A O 1
ATOM 1210 N N . GLU A 1 156 ? -11.863 0.648 14.877 1.00 98.56 156 GLU A N 1
ATOM 1211 C CA . GLU A 1 156 ? -10.584 1.265 14.508 1.00 98.56 156 GLU A CA 1
ATOM 1212 C C . GLU A 1 156 ? -9.608 0.241 13.939 1.00 98.56 156 GLU A C 1
ATOM 1214 O O . GLU A 1 156 ? -9.011 0.479 12.893 1.00 98.56 156 GLU A O 1
ATOM 1219 N N . LEU A 1 157 ? -9.515 -0.941 14.551 1.00 98.38 157 LEU A N 1
ATOM 1220 C CA . LEU A 1 157 ? -8.713 -2.043 14.028 1.00 98.38 157 LEU A CA 1
ATOM 1221 C C . LEU A 1 157 ? -9.192 -2.476 12.635 1.00 98.38 157 LEU A C 1
ATOM 1223 O O . LEU A 1 157 ? -8.378 -2.677 11.733 1.00 98.38 157 LEU A O 1
ATOM 1227 N N . ASP A 1 158 ? -10.505 -2.600 12.438 1.00 98.44 158 ASP A N 1
ATOM 1228 C CA . ASP A 1 158 ? -11.080 -2.942 11.136 1.00 98.44 158 ASP A CA 1
ATOM 1229 C C . ASP A 1 158 ? -10.843 -1.843 10.093 1.00 98.44 158 ASP A C 1
ATOM 1231 O O . ASP A 1 158 ? -10.651 -2.144 8.914 1.00 98.44 158 ASP A O 1
ATOM 1235 N N . GLN A 1 159 ? -10.847 -0.574 10.504 1.00 98.69 159 GLN A N 1
ATOM 1236 C CA . GLN A 1 159 ? -10.502 0.548 9.636 1.00 98.69 159 GLN A CA 1
ATOM 1237 C C . GLN A 1 159 ? -9.025 0.515 9.236 1.00 98.69 159 GLN A C 1
ATOM 1239 O O . GLN A 1 159 ? -8.737 0.487 8.039 1.00 98.69 159 GLN A O 1
ATOM 1244 N N . ALA A 1 160 ? -8.113 0.404 10.201 1.00 98.56 160 ALA A N 1
ATOM 1245 C CA . ALA A 1 160 ? -6.678 0.320 9.944 1.00 98.56 160 ALA A CA 1
ATOM 1246 C C . ALA A 1 160 ? -6.336 -0.863 9.021 1.00 98.56 160 ALA A C 1
ATOM 1248 O O . ALA A 1 160 ? -5.545 -0.735 8.089 1.00 98.56 160 ALA A O 1
ATOM 1249 N N . ARG A 1 161 ? -6.994 -2.018 9.201 1.00 98.62 161 ARG A N 1
ATOM 1250 C CA . ARG A 1 161 ? -6.836 -3.178 8.305 1.00 98.62 161 ARG A CA 1
ATOM 1251 C C . ARG A 1 161 ? -7.251 -2.880 6.865 1.00 98.62 161 ARG A C 1
ATOM 1253 O O . ARG A 1 161 ? -6.590 -3.352 5.939 1.00 98.62 161 ARG A O 1
ATOM 1260 N N . ARG A 1 162 ? -8.335 -2.123 6.658 1.00 98.69 162 ARG A N 1
ATOM 1261 C CA . ARG A 1 162 ? -8.771 -1.716 5.311 1.00 98.69 162 ARG A CA 1
ATOM 1262 C C . ARG A 1 162 ? -7.770 -0.764 4.666 1.00 98.69 162 ARG A C 1
ATOM 1264 O O . ARG A 1 162 ? -7.442 -0.961 3.500 1.00 98.69 162 ARG A O 1
ATOM 1271 N N . GLU A 1 163 ? -7.266 0.206 5.420 1.00 98.69 163 GLU A N 1
ATOM 1272 C CA . GLU A 1 163 ? -6.266 1.169 4.942 1.00 98.69 163 GLU A CA 1
ATOM 1273 C C . GLU A 1 163 ? -4.960 0.467 4.550 1.00 98.69 163 GLU A C 1
ATOM 1275 O O . GLU A 1 163 ? -4.460 0.675 3.446 1.00 98.69 163 GLU A O 1
ATOM 1280 N N . VAL A 1 164 ? -4.465 -0.461 5.378 1.00 98.62 164 VAL A N 1
ATOM 1281 C CA . VAL A 1 164 ? -3.282 -1.279 5.055 1.00 98.62 164 VAL A CA 1
ATOM 1282 C C . VAL A 1 164 ? -3.505 -2.115 3.794 1.00 98.62 164 VAL A C 1
ATOM 1284 O O . VAL A 1 164 ? -2.627 -2.188 2.936 1.00 98.62 164 VAL A O 1
ATOM 1287 N N . LEU A 1 165 ? -4.680 -2.733 3.642 1.00 98.62 165 LEU A N 1
ATOM 1288 C CA . LEU A 1 165 ? -4.995 -3.508 2.441 1.00 98.62 165 LEU A CA 1
ATOM 1289 C C . LEU A 1 165 ? -5.036 -2.622 1.187 1.00 98.62 165 LEU A C 1
ATOM 1291 O O . LEU A 1 165 ? -4.592 -3.048 0.120 1.00 98.62 165 LEU A O 1
ATOM 1295 N N . GLN A 1 166 ? -5.560 -1.403 1.302 1.00 98.56 166 GLN A N 1
ATOM 1296 C CA . GLN A 1 166 ? -5.581 -0.436 0.209 1.00 98.56 166 GLN A CA 1
ATOM 1297 C C . GLN A 1 166 ? -4.167 0.029 -0.154 1.00 98.56 166 GLN A C 1
ATOM 1299 O O . GLN A 1 166 ? -3.813 0.010 -1.333 1.00 98.56 166 GLN A O 1
ATOM 1304 N N . ALA A 1 167 ? -3.345 0.372 0.840 1.00 98.31 167 ALA A N 1
ATOM 1305 C CA . ALA A 1 167 ? -1.949 0.753 0.640 1.00 98.31 167 ALA A CA 1
ATOM 1306 C C . ALA A 1 167 ? -1.143 -0.378 -0.017 1.00 98.31 167 ALA A C 1
ATOM 1308 O O . ALA A 1 167 ? -0.398 -0.133 -0.964 1.00 98.31 167 ALA A O 1
ATOM 1309 N N . LYS A 1 168 ? -1.357 -1.629 0.410 1.00 98.50 168 LYS A N 1
ATOM 1310 C CA . LYS A 1 168 ? -0.729 -2.809 -0.197 1.00 98.50 168 LYS A CA 1
ATOM 1311 C C . LYS A 1 168 ? -1.080 -2.943 -1.679 1.00 98.50 168 LYS A C 1
ATOM 1313 O O . LYS A 1 168 ? -0.181 -3.097 -2.494 1.00 98.50 168 LYS A O 1
ATOM 1318 N N . LYS A 1 169 ? -2.362 -2.829 -2.038 1.00 98.38 169 LYS A N 1
ATOM 1319 C CA . LYS A 1 169 ? -2.790 -2.862 -3.448 1.00 98.38 169 LYS A CA 1
ATOM 1320 C C . LYS A 1 169 ? -2.176 -1.721 -4.264 1.00 98.38 169 LYS A C 1
ATOM 1322 O O . LYS A 1 169 ? -1.795 -1.934 -5.409 1.00 98.38 169 LYS A O 1
ATOM 1327 N N . GLY A 1 170 ? -2.069 -0.527 -3.677 1.00 98.38 170 GLY A N 1
ATOM 1328 C CA . GLY A 1 170 ? -1.386 0.608 -4.301 1.00 98.38 170 GLY A CA 1
ATOM 1329 C C . GLY A 1 170 ? 0.095 0.323 -4.560 1.00 98.38 170 GLY A C 1
ATOM 1330 O O . GLY A 1 170 ? 0.579 0.557 -5.663 1.00 98.38 170 GLY A O 1
ATOM 1331 N N . SER A 1 171 ? 0.791 -0.258 -3.580 1.00 98.31 171 SER A N 1
ATOM 1332 C CA . SER A 1 171 ? 2.196 -0.659 -3.708 1.00 98.31 171 SER A CA 1
ATOM 1333 C C . SER A 1 171 ? 2.399 -1.768 -4.746 1.00 98.31 171 SER A C 1
ATOM 1335 O O . SER A 1 171 ? 3.339 -1.688 -5.530 1.00 98.31 171 SER A O 1
ATOM 1337 N N . GLU A 1 172 ? 1.507 -2.760 -4.809 1.00 98.25 172 GLU A N 1
ATOM 1338 C CA . GLU A 1 172 ? 1.542 -3.811 -5.837 1.00 98.25 172 GLU A CA 1
ATOM 1339 C C . GLU A 1 172 ? 1.362 -3.224 -7.245 1.00 98.25 172 GLU A C 1
ATOM 1341 O O . GLU A 1 172 ? 2.118 -3.561 -8.155 1.00 98.25 172 GLU A O 1
ATOM 1346 N N . ALA A 1 173 ? 0.418 -2.293 -7.423 1.00 98.00 173 ALA A N 1
ATOM 1347 C CA . ALA A 1 173 ? 0.215 -1.605 -8.698 1.00 98.00 173 ALA A CA 1
ATOM 1348 C C . ALA A 1 173 ? 1.432 -0.756 -9.104 1.00 98.00 173 ALA A C 1
ATOM 1350 O O . ALA A 1 173 ? 1.834 -0.769 -10.267 1.00 98.00 173 ALA A O 1
ATOM 1351 N N . GLN A 1 174 ? 2.053 -0.056 -8.150 1.00 98.00 174 GLN A N 1
ATOM 1352 C CA . GLN A 1 174 ? 3.289 0.686 -8.398 1.00 98.00 174 GLN A CA 1
ATOM 1353 C C . GLN A 1 174 ? 4.449 -0.250 -8.766 1.00 98.00 174 GLN A C 1
ATOM 1355 O O . GLN A 1 174 ? 5.226 0.075 -9.659 1.00 98.00 174 GLN A O 1
ATOM 1360 N N . GLY A 1 175 ? 4.548 -1.417 -8.125 1.00 98.31 175 GLY A N 1
ATOM 1361 C CA . GLY A 1 175 ? 5.554 -2.429 -8.451 1.00 98.31 175 GLY A CA 1
ATOM 1362 C C . GLY A 1 175 ? 5.453 -2.913 -9.899 1.00 98.31 175 GLY A C 1
ATOM 1363 O O . GLY A 1 175 ? 6.470 -3.003 -10.581 1.00 98.31 175 GLY A O 1
ATOM 1364 N N . LEU A 1 176 ? 4.233 -3.141 -10.398 1.00 98.25 176 LEU A N 1
ATOM 1365 C CA . LEU A 1 176 ? 4.005 -3.493 -11.805 1.00 98.25 176 LEU A CA 1
ATOM 1366 C C . LEU A 1 176 ? 4.432 -2.369 -12.758 1.00 98.25 176 LEU A C 1
ATOM 1368 O O . LEU A 1 176 ? 5.082 -2.635 -13.764 1.00 98.25 176 LEU A O 1
ATOM 1372 N N . LEU A 1 177 ? 4.130 -1.111 -12.422 1.00 98.38 177 LEU A N 1
ATOM 1373 C CA . LEU A 1 177 ? 4.555 0.035 -13.230 1.00 98.38 177 LEU A CA 1
ATOM 1374 C C . LEU A 1 177 ? 6.085 0.138 -13.317 1.00 98.38 177 LEU A C 1
ATOM 1376 O O . LEU A 1 177 ? 6.621 0.396 -14.393 1.00 98.38 177 LEU A O 1
ATOM 1380 N N . VAL A 1 178 ? 6.786 -0.070 -12.199 1.00 98.50 178 VAL A N 1
ATOM 1381 C CA . VAL A 1 178 ? 8.258 -0.082 -12.173 1.00 98.50 178 VAL A CA 1
ATOM 1382 C C . VAL A 1 178 ? 8.796 -1.217 -13.044 1.00 98.50 178 VAL A C 1
ATOM 1384 O O . VAL A 1 178 ? 9.702 -0.989 -13.841 1.00 98.50 178 VAL A O 1
ATOM 1387 N N . GLN A 1 179 ? 8.200 -2.408 -12.969 1.00 98.44 179 GLN A N 1
ATOM 1388 C CA . GLN A 1 179 ? 8.597 -3.544 -13.802 1.00 98.44 179 GLN A CA 1
ATOM 1389 C C . GLN A 1 179 ? 8.420 -3.259 -15.305 1.00 98.44 179 GLN A C 1
ATOM 1391 O O . GLN A 1 179 ? 9.307 -3.574 -16.104 1.00 98.44 179 GLN A O 1
ATOM 1396 N N . ASP A 1 180 ? 7.314 -2.623 -15.699 1.00 98.56 180 ASP A N 1
ATOM 1397 C CA . ASP A 1 180 ? 7.078 -2.215 -17.089 1.00 98.56 180 ASP A CA 1
ATOM 1398 C C . ASP A 1 180 ? 8.094 -1.156 -17.551 1.00 98.56 180 ASP A C 1
ATOM 1400 O O . ASP A 1 180 ? 8.623 -1.235 -18.666 1.00 98.56 180 ASP A O 1
ATOM 1404 N N . GLN A 1 181 ? 8.426 -0.191 -16.687 1.00 98.56 181 GLN A N 1
ATOM 1405 C CA . GLN A 1 181 ? 9.462 0.807 -16.964 1.00 98.56 181 GLN A CA 1
ATOM 1406 C C . GLN A 1 181 ? 10.841 0.160 -17.148 1.00 98.56 181 GLN A C 1
ATOM 1408 O O . GLN A 1 181 ? 11.551 0.487 -18.101 1.00 98.56 181 GLN A O 1
ATOM 1413 N N . GLU A 1 182 ? 11.215 -0.790 -16.292 1.00 98.62 182 GLU A N 1
ATOM 1414 C CA . GLU A 1 182 ? 12.473 -1.537 -16.407 1.00 98.62 182 GLU A CA 1
ATOM 1415 C C . GLU A 1 182 ? 12.541 -2.357 -17.702 1.00 98.62 182 GLU A C 1
ATOM 1417 O O . GLU A 1 182 ? 13.588 -2.399 -18.366 1.00 98.62 182 GLU A O 1
ATOM 1422 N N . ALA A 1 183 ? 11.428 -2.977 -18.103 1.00 98.62 183 ALA A N 1
ATOM 1423 C CA . ALA A 1 183 ? 11.333 -3.705 -19.364 1.00 98.62 183 ALA A CA 1
ATOM 1424 C C . ALA A 1 183 ? 11.528 -2.768 -20.567 1.00 98.62 183 ALA A C 1
ATOM 1426 O O . ALA A 1 183 ? 12.297 -3.086 -21.483 1.00 98.62 183 ALA A O 1
ATOM 1427 N N . TRP A 1 184 ? 10.901 -1.591 -20.537 1.00 98.69 184 TRP A N 1
ATOM 1428 C CA . TRP A 1 184 ? 11.045 -0.580 -21.582 1.00 98.69 184 TRP A CA 1
ATOM 1429 C C . TRP A 1 184 ? 12.477 -0.036 -21.672 1.00 98.69 184 TRP A C 1
ATOM 1431 O O . TRP A 1 184 ? 13.057 -0.002 -22.760 1.00 98.69 184 TRP A O 1
ATOM 1441 N N . ILE A 1 185 ? 13.100 0.295 -20.536 1.00 98.69 185 ILE A N 1
ATOM 1442 C CA . ILE A 1 185 ? 14.509 0.718 -20.477 1.00 98.69 185 ILE A CA 1
ATOM 1443 C C . ILE A 1 185 ? 15.415 -0.376 -21.052 1.00 98.69 185 ILE A C 1
ATOM 1445 O O . ILE A 1 185 ? 16.291 -0.099 -21.874 1.00 98.69 185 ILE A O 1
ATOM 1449 N N . SER A 1 186 ? 15.180 -1.636 -20.681 1.00 98.69 186 SER A N 1
ATOM 1450 C CA . SER A 1 186 ? 15.944 -2.778 -21.193 1.00 98.69 186 SER A CA 1
ATOM 1451 C C . SER A 1 186 ? 15.818 -2.928 -22.710 1.00 98.69 186 SER A C 1
ATOM 1453 O O . SER A 1 186 ? 16.794 -3.265 -23.387 1.00 98.69 186 SER A O 1
ATOM 1455 N N . GLN A 1 187 ? 14.631 -2.681 -23.266 1.00 98.75 187 GLN A N 1
ATOM 1456 C CA . GLN A 1 187 ? 14.410 -2.679 -24.709 1.00 98.75 187 GLN A CA 1
ATOM 1457 C C . GLN A 1 187 ? 15.161 -1.529 -25.390 1.00 98.75 187 GLN A C 1
ATOM 1459 O O . GLN A 1 187 ? 15.868 -1.772 -26.371 1.00 98.75 187 GLN A O 1
ATOM 1464 N N . LEU A 1 188 ? 15.080 -0.319 -24.834 1.00 98.81 188 LEU A N 1
ATOM 1465 C CA . LEU A 1 188 ? 15.767 0.863 -25.353 1.00 98.81 188 LEU A CA 1
ATOM 1466 C C . LEU A 1 188 ? 17.292 0.669 -25.373 1.00 98.81 188 LEU A C 1
ATOM 1468 O O . LEU A 1 188 ? 17.953 1.005 -26.355 1.00 98.81 188 LEU A O 1
ATOM 1472 N N . ILE A 1 189 ? 17.857 0.067 -24.322 1.00 98.75 189 ILE A N 1
ATOM 1473 C CA . ILE A 1 189 ? 19.286 -0.267 -24.251 1.00 98.75 189 ILE A CA 1
ATOM 1474 C C . ILE A 1 189 ? 19.665 -1.246 -25.367 1.00 98.75 189 ILE A C 1
ATOM 1476 O O . ILE A 1 189 ? 20.637 -1.010 -26.086 1.00 98.75 189 ILE A O 1
ATOM 1480 N N . LYS A 1 190 ? 18.894 -2.326 -25.552 1.00 98.75 190 LYS A N 1
ATOM 1481 C CA . LYS A 1 190 ? 19.145 -3.310 -26.622 1.00 98.75 190 LYS A CA 1
ATOM 1482 C C . LYS A 1 190 ? 19.117 -2.659 -28.001 1.00 98.75 190 LYS A C 1
ATOM 1484 O O . LYS A 1 190 ? 19.958 -2.965 -28.846 1.00 98.75 190 LYS A O 1
ATOM 1489 N N . GLU A 1 191 ? 18.156 -1.776 -28.235 1.00 98.69 191 GLU A N 1
ATOM 1490 C CA . GLU A 1 191 ? 18.027 -1.053 -29.493 1.00 98.69 191 GLU A CA 1
ATOM 1491 C C . GLU A 1 191 ? 19.191 -0.074 -29.710 1.00 98.69 191 GLU A C 1
ATOM 1493 O O . GLU A 1 191 ? 19.801 -0.071 -30.781 1.00 98.69 191 GLU A O 1
ATOM 1498 N N . ASN A 1 192 ? 19.595 0.671 -28.676 1.00 98.69 192 ASN A N 1
ATOM 1499 C CA . ASN A 1 192 ? 20.763 1.551 -28.729 1.00 98.69 192 ASN A CA 1
ATOM 1500 C C . ASN A 1 192 ? 22.048 0.780 -29.070 1.00 98.69 192 ASN A C 1
ATOM 1502 O O . ASN A 1 192 ? 22.832 1.224 -29.912 1.00 98.69 192 ASN A O 1
ATOM 1506 N N . THR A 1 193 ? 22.240 -0.403 -28.479 1.00 98.75 193 THR A N 1
ATOM 1507 C CA . THR A 1 193 ? 23.372 -1.281 -28.804 1.00 98.75 193 THR A CA 1
ATOM 1508 C C . THR A 1 193 ? 23.349 -1.695 -30.275 1.00 98.75 193 THR A C 1
ATOM 1510 O O . THR A 1 193 ? 24.373 -1.574 -30.949 1.00 98.75 193 THR A O 1
ATOM 1513 N N . ARG A 1 194 ? 22.187 -2.086 -30.819 1.00 98.69 194 ARG A N 1
ATOM 1514 C CA . ARG A 1 194 ? 22.050 -2.411 -32.252 1.00 98.69 194 ARG A CA 1
ATOM 1515 C C . ARG A 1 194 ? 22.396 -1.221 -33.145 1.00 98.69 194 ARG A C 1
ATOM 1517 O O . ARG A 1 194 ? 23.130 -1.389 -34.118 1.00 98.69 194 ARG A O 1
ATOM 1524 N N . TYR A 1 195 ? 21.917 -0.023 -32.812 1.00 98.62 195 TYR A N 1
ATOM 1525 C CA . TYR A 1 195 ? 22.252 1.191 -33.560 1.00 98.62 195 TYR A CA 1
ATOM 1526 C C . TYR A 1 195 ? 23.749 1.501 -33.519 1.00 98.62 195 TYR A C 1
ATOM 1528 O O . TYR A 1 195 ? 24.343 1.824 -34.550 1.00 98.62 195 TYR A O 1
ATOM 1536 N N . ARG A 1 196 ? 24.383 1.357 -32.352 1.00 98.62 196 ARG A N 1
ATOM 1537 C CA . ARG A 1 196 ? 25.826 1.560 -32.191 1.00 98.62 196 ARG A CA 1
ATOM 1538 C C . ARG A 1 196 ? 26.632 0.573 -33.034 1.00 98.62 196 ARG A C 1
ATOM 1540 O O . ARG A 1 196 ? 27.575 0.977 -33.712 1.00 98.62 196 ARG A O 1
ATOM 1547 N N . GLU A 1 197 ? 26.253 -0.701 -33.027 1.00 98.56 197 GLU A N 1
ATOM 1548 C CA . GLU A 1 197 ? 26.888 -1.727 -33.857 1.00 98.56 197 GLU A CA 1
ATOM 1549 C C . GLU A 1 197 ? 26.701 -1.449 -35.351 1.00 98.56 197 GLU A C 1
ATOM 1551 O O . GLU A 1 197 ? 27.668 -1.527 -36.111 1.00 98.56 197 GLU A O 1
ATOM 1556 N N . GLY A 1 198 ? 25.489 -1.074 -35.771 1.00 98.56 198 GLY A N 1
ATOM 1557 C CA . GLY A 1 198 ? 25.196 -0.682 -37.150 1.00 98.56 198 GLY A CA 1
ATOM 1558 C C . GLY A 1 198 ? 26.048 0.503 -37.606 1.00 98.56 198 GLY A C 1
ATOM 1559 O O . GLY A 1 198 ? 26.694 0.430 -38.649 1.00 98.56 198 GLY A O 1
ATOM 1560 N N . SER A 1 199 ? 26.135 1.550 -36.783 1.00 98.44 199 SER A N 1
ATOM 1561 C CA . SER A 1 199 ? 26.982 2.725 -37.031 1.00 98.44 199 SER A CA 1
ATOM 1562 C C . SER A 1 199 ? 28.478 2.375 -37.101 1.00 98.44 199 SER A C 1
ATOM 1564 O O . SER A 1 199 ? 29.218 2.887 -37.945 1.00 98.44 199 SER A O 1
ATOM 1566 N N . SER A 1 200 ? 28.944 1.445 -36.260 1.00 98.50 200 SER A N 1
ATOM 1567 C CA . SER A 1 200 ? 30.327 0.958 -36.318 1.00 98.50 200 SER A CA 1
ATOM 1568 C C . SER A 1 200 ? 30.622 0.230 -37.633 1.00 98.50 200 SER A C 1
ATOM 1570 O O . SER A 1 200 ? 31.674 0.462 -38.232 1.00 98.50 200 SER A O 1
ATOM 1572 N N . ARG A 1 201 ? 29.697 -0.615 -38.112 1.00 98.50 201 ARG A N 1
ATOM 1573 C CA . ARG A 1 201 ? 29.837 -1.323 -39.397 1.00 98.50 201 ARG A CA 1
ATOM 1574 C C . ARG A 1 201 ? 29.901 -0.346 -40.567 1.00 98.50 201 ARG A C 1
ATOM 1576 O O . ARG A 1 201 ? 30.874 -0.378 -41.310 1.00 98.50 201 ARG A O 1
ATOM 1583 N N . THR A 1 202 ? 28.954 0.588 -40.660 1.00 98.44 202 THR A N 1
ATOM 1584 C CA . THR A 1 202 ? 28.945 1.587 -41.743 1.00 98.44 202 THR A CA 1
ATOM 1585 C C . THR A 1 202 ? 30.190 2.474 -41.721 1.00 98.44 202 THR A C 1
ATOM 1587 O O . THR A 1 202 ? 30.721 2.822 -42.774 1.00 98.44 202 THR A O 1
ATOM 1590 N N . THR A 1 203 ? 30.715 2.801 -40.535 1.00 98.56 203 THR A N 1
ATOM 1591 C CA . THR A 1 203 ? 31.977 3.545 -40.403 1.00 98.56 203 THR A CA 1
ATOM 1592 C C . THR A 1 203 ? 33.170 2.744 -40.933 1.00 98.56 203 THR A C 1
ATOM 1594 O O . THR A 1 203 ? 34.006 3.310 -41.640 1.00 98.56 203 THR A O 1
ATOM 1597 N N . LYS A 1 204 ? 33.242 1.439 -40.635 1.00 98.56 204 LYS A N 1
ATOM 1598 C CA . LYS A 1 204 ? 34.285 0.541 -41.163 1.00 98.56 204 LYS A CA 1
ATOM 1599 C C . LYS A 1 204 ? 34.184 0.380 -42.679 1.00 98.56 204 LYS A C 1
ATOM 1601 O O . LYS A 1 204 ? 35.203 0.494 -43.356 1.00 98.56 204 LYS A O 1
ATOM 1606 N N . ASP A 1 205 ? 32.979 0.178 -43.205 1.00 98.56 205 ASP A N 1
ATOM 1607 C CA . ASP A 1 205 ? 32.743 0.042 -44.647 1.00 98.56 205 ASP A CA 1
ATOM 1608 C C . ASP A 1 205 ? 33.135 1.325 -45.390 1.00 98.56 205 ASP A C 1
ATOM 1610 O O . ASP A 1 205 ? 33.815 1.276 -46.414 1.00 98.56 205 ASP A O 1
ATOM 1614 N N . ARG A 1 206 ? 32.802 2.495 -44.827 1.00 98.69 206 ARG A N 1
ATOM 1615 C CA . ARG A 1 206 ? 33.220 3.792 -45.375 1.00 98.69 206 ARG A CA 1
ATOM 1616 C C . ARG A 1 206 ? 34.740 3.947 -45.406 1.00 98.69 206 ARG A C 1
ATOM 1618 O O . ARG A 1 206 ? 35.267 4.477 -46.380 1.00 98.69 206 ARG A O 1
ATOM 1625 N N . GLU A 1 207 ? 35.445 3.533 -44.354 1.00 98.62 207 GLU A N 1
ATOM 1626 C CA . GLU A 1 207 ? 36.910 3.612 -44.330 1.00 98.62 207 GLU A CA 1
ATOM 1627 C C . GLU A 1 207 ? 37.547 2.650 -45.339 1.00 98.62 207 GLU A C 1
ATOM 1629 O O . GLU A 1 207 ? 38.472 3.050 -46.044 1.00 98.62 207 GLU A O 1
ATOM 1634 N N . ARG A 1 208 ? 37.005 1.433 -45.489 1.00 98.69 208 ARG A N 1
ATOM 1635 C CA . ARG A 1 208 ? 37.435 0.490 -46.532 1.00 98.69 208 ARG A CA 1
ATOM 1636 C C . ARG A 1 208 ? 37.281 1.097 -47.929 1.00 98.69 208 ARG A C 1
ATOM 1638 O O . ARG A 1 208 ? 38.258 1.152 -48.667 1.00 98.69 208 ARG A O 1
ATOM 1645 N N . LEU A 1 209 ? 36.103 1.631 -48.256 1.00 98.56 209 LEU A N 1
ATOM 1646 C CA . LEU A 1 209 ? 35.857 2.276 -49.552 1.00 98.56 209 LEU A CA 1
ATOM 1647 C C . LEU A 1 209 ? 36.807 3.460 -49.797 1.00 98.56 209 LEU A C 1
ATOM 1649 O O . LEU A 1 209 ? 37.326 3.626 -50.896 1.00 98.56 209 LEU A O 1
ATOM 1653 N N . ARG A 1 210 ? 37.102 4.269 -48.771 1.00 98.44 210 ARG A N 1
ATOM 1654 C CA . ARG A 1 210 ? 38.093 5.358 -48.880 1.00 98.44 210 ARG A CA 1
ATOM 1655 C C . ARG A 1 210 ? 39.510 4.858 -49.148 1.00 98.44 210 ARG A C 1
ATOM 1657 O O . ARG A 1 210 ? 40.296 5.581 -49.754 1.00 98.44 210 ARG A O 1
ATOM 1664 N N . GLN A 1 211 ? 39.884 3.694 -48.626 1.00 98.44 211 GLN A N 1
ATOM 1665 C CA . GLN A 1 211 ? 41.187 3.085 -48.901 1.00 98.44 211 GLN A CA 1
ATOM 1666 C C . GLN A 1 211 ? 41.246 2.542 -50.330 1.00 98.44 211 GLN A C 1
ATOM 1668 O O . GLN A 1 211 ? 42.231 2.789 -51.018 1.00 98.44 211 GLN A O 1
ATOM 1673 N N . GLU A 1 212 ? 40.180 1.890 -50.800 1.00 98.44 212 GLU A N 1
ATOM 1674 C CA . GLU A 1 212 ? 40.064 1.417 -52.186 1.00 98.44 212 GLU A CA 1
ATOM 1675 C C . GLU A 1 212 ? 40.150 2.577 -53.188 1.00 98.44 212 GLU A C 1
ATOM 1677 O O . GLU A 1 212 ? 40.928 2.505 -54.135 1.00 98.44 212 GLU A O 1
ATOM 1682 N N . VAL A 1 213 ? 39.437 3.684 -52.941 1.00 98.38 213 VAL A N 1
ATOM 1683 C CA . VAL A 1 213 ? 39.521 4.896 -53.777 1.00 98.38 213 VAL A CA 1
ATOM 1684 C C . VAL A 1 213 ? 40.947 5.445 -53.821 1.00 98.38 213 VAL A C 1
ATOM 1686 O O . VAL A 1 213 ? 41.482 5.634 -54.909 1.00 98.38 213 VAL A O 1
ATOM 1689 N N . ARG A 1 214 ? 41.600 5.616 -52.662 1.00 98.12 214 ARG A N 1
ATOM 1690 C CA . ARG A 1 214 ? 43.002 6.069 -52.599 1.00 98.12 214 ARG A CA 1
ATOM 1691 C C . ARG A 1 214 ? 43.954 5.134 -53.350 1.00 98.12 214 ARG A C 1
ATOM 1693 O O . ARG A 1 214 ? 44.884 5.600 -53.999 1.00 98.12 214 ARG A O 1
ATOM 1700 N N . SER A 1 215 ? 43.727 3.823 -53.268 1.00 98.19 215 SER A N 1
ATOM 1701 C CA . SER A 1 215 ? 44.521 2.832 -53.998 1.00 98.19 215 SER A CA 1
ATOM 1702 C C . SER A 1 215 ? 44.344 2.968 -55.511 1.00 98.19 215 SER A C 1
ATOM 1704 O O . SER A 1 215 ? 45.333 2.910 -56.234 1.00 98.19 215 SER A O 1
ATOM 1706 N N . MET A 1 216 ? 43.111 3.157 -55.991 1.00 97.94 216 MET A N 1
ATOM 1707 C CA . MET A 1 216 ? 42.835 3.350 -57.419 1.00 97.94 216 MET A CA 1
ATOM 1708 C C . MET A 1 216 ? 43.440 4.657 -57.945 1.00 97.94 216 MET A C 1
ATOM 1710 O O . MET A 1 216 ? 44.020 4.680 -59.029 1.00 97.94 216 MET A O 1
ATOM 1714 N N . GLU A 1 217 ? 43.354 5.739 -57.169 1.00 97.69 217 GLU A N 1
ATOM 1715 C CA . GLU A 1 217 ? 43.974 7.023 -57.514 1.00 97.69 217 GLU A CA 1
ATOM 1716 C C . GLU A 1 217 ? 45.497 6.905 -57.643 1.00 97.69 217 GLU A C 1
ATOM 1718 O O . GLU A 1 217 ? 46.063 7.451 -58.589 1.00 97.69 217 GLU A O 1
ATOM 1723 N N . ALA A 1 218 ? 46.154 6.153 -56.753 1.00 96.81 218 ALA A N 1
ATOM 1724 C CA . ALA A 1 218 ? 47.594 5.909 -56.831 1.00 96.81 218 ALA A CA 1
ATOM 1725 C C . ALA A 1 218 ? 47.985 5.162 -58.117 1.00 96.81 218 ALA A C 1
ATOM 1727 O O . ALA A 1 218 ? 48.896 5.598 -58.813 1.00 96.81 218 ALA A O 1
ATOM 1728 N N . THR A 1 219 ? 47.247 4.108 -58.488 1.00 97.00 219 THR A N 1
ATOM 1729 C CA . THR A 1 219 ? 47.513 3.342 -59.723 1.00 97.00 219 THR A CA 1
ATOM 1730 C C . THR A 1 219 ? 47.277 4.127 -61.015 1.00 97.00 219 THR A C 1
ATOM 1732 O O . THR A 1 219 ? 47.770 3.728 -62.059 1.00 97.00 219 THR A O 1
ATOM 1735 N N . LEU A 1 220 ? 46.510 5.222 -60.972 1.00 95.94 220 LEU A N 1
ATOM 1736 C CA . LEU A 1 220 ? 46.300 6.097 -62.132 1.00 95.94 220 LEU A CA 1
ATOM 1737 C C . LEU A 1 220 ? 47.442 7.100 -62.351 1.00 95.94 220 LEU A C 1
ATOM 1739 O O . LEU A 1 220 ? 47.511 7.696 -63.423 1.00 95.94 220 LEU A O 1
ATOM 1743 N N . HIS A 1 221 ? 48.277 7.337 -61.338 1.00 92.19 221 HIS A N 1
ATOM 1744 C CA . HIS A 1 221 ? 49.394 8.285 -61.406 1.00 92.19 221 HIS A CA 1
ATOM 1745 C C . HIS A 1 221 ? 50.747 7.611 -61.701 1.00 92.19 221 HIS A C 1
ATOM 1747 O O . 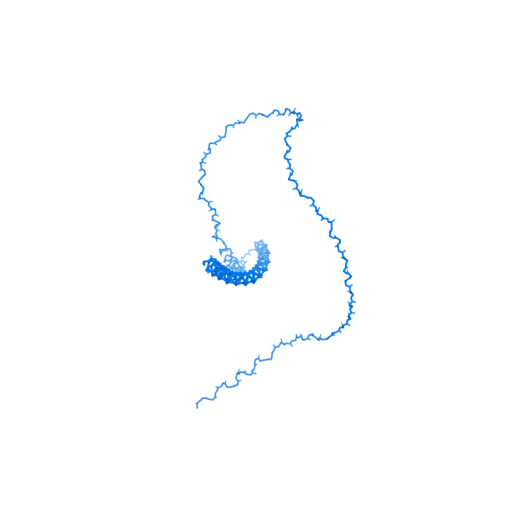HIS A 1 221 ? 51.733 8.325 -61.886 1.00 92.19 221 HIS A O 1
ATOM 1753 N N . GLU A 1 222 ? 50.794 6.275 -61.733 1.00 84.62 222 GLU A N 1
ATOM 1754 C CA . GLU A 1 222 ? 51.927 5.470 -62.226 1.00 84.62 222 GLU A CA 1
ATOM 1755 C C . GLU A 1 222 ? 51.849 5.265 -63.745 1.00 84.62 222 GLU A C 1
ATOM 1757 O O . GLU A 1 222 ? 52.918 5.348 -64.394 1.00 84.62 222 GLU A O 1
#

pLDDT: mean 70.3, std 24.0, range [33.19, 98.81]

Sequence (222 aa):
MSDVDARRLLSNSQRGKRRAKRFCQDEASSSRAVEFEVTDPSFVPPPEVPPTSPEGVAAEGDEEEVPPPGPYPPSTPADPSAMLAFPNEGRDKSITNYVLATRRSRDLIFHEEVAEWSGMHPRRLLGLATIHCMVTAVHSRDALAQRTEVRRLNRELDQARREVLQAKKGSEAQGLLVQDQEAWISQLIKENTRYREGSSRTTKDRERLRQEVRSMEATLHE

Foldseek 3Di:
DDDDDPPPPPPPPDDDDPDDDDDDDDDDDDDDDDPDDDDDPDDDDDDDDDDDDDDDDDDDDDDDDDDDDDDDDDDDDDDPPDPPPPPPPPPVVVVVVLVVVVVCLVVPVPPVVVVVLVPDDPVVSVVVVVVVVVVNVVVVVVNVVVVVVVVVVVVVVVVVVVVVVVVVVVVVVVVVVVVVVVVVVVVVVVVVVVVVVVVVVVVVVVVVVVVVVVVVVVVVVD